Protein AF-A0A0F9QY67-F1 (afdb_monomer_lite)

Foldseek 3Di:
DDDPDDDDDPPDDDDDPVRVVVCVVPDPPPPPPVPPDDPVPDDDDVPNCDCVNCPVVVVVQDWAWFKKKKAFQFWFDAQKWKDKQHAIAGEHCQADADARYFYGDPTLVLSQVLVQCLQQVPDDDPPGHHVNYDHNDFWHWDDDPDSMIMITGPDAADVQQAIAIDIPTPGMDMPDRGTDDGHGPDCPPVNVVVVVVVPDCVRVVNDPPPDPDAAWDWPDWDADPVRHIDTHTDPDHDD

Structure (mmCIF, N/CA/C/O backbone):
data_AF-A0A0F9QY67-F1
#
_entry.id   AF-A0A0F9QY67-F1
#
loop_
_atom_site.group_PDB
_atom_site.id
_atom_site.type_symbol
_atom_site.label_atom_id
_atom_site.label_alt_id
_atom_site.label_comp_id
_atom_site.label_asym_id
_atom_site.label_entity_id
_atom_site.label_seq_id
_atom_site.pdbx_PDB_ins_code
_atom_site.Cartn_x
_atom_site.Cartn_y
_atom_site.Cartn_z
_atom_site.occupancy
_atom_site.B_iso_or_equiv
_atom_site.auth_seq_id
_atom_site.auth_comp_id
_atom_site.auth_asym_id
_atom_site.auth_atom_id
_atom_site.pdbx_PDB_model_num
ATOM 1 N N . MET A 1 1 ? -37.036 -66.765 53.090 1.00 59.09 1 MET A N 1
ATOM 2 C CA . MET A 1 1 ? -35.747 -66.906 52.383 1.00 59.09 1 MET A CA 1
ATOM 3 C C . MET A 1 1 ? -34.859 -65.763 52.840 1.00 59.09 1 MET A C 1
ATOM 5 O O . MET A 1 1 ? -35.138 -64.630 52.480 1.00 59.09 1 MET A O 1
ATOM 9 N N . GLY A 1 2 ? -33.907 -66.026 53.737 1.00 73.19 2 GLY A N 1
ATOM 10 C CA . GLY A 1 2 ? -32.977 -64.999 54.216 1.00 73.19 2 GLY A CA 1
ATOM 11 C C . GLY A 1 2 ? -31.824 -64.823 53.231 1.00 73.19 2 GLY A C 1
ATOM 12 O O . GLY A 1 2 ? -31.397 -65.801 52.617 1.00 73.19 2 GLY A O 1
ATOM 13 N N . ILE A 1 3 ? -31.340 -63.592 53.065 1.00 73.69 3 ILE A N 1
ATOM 14 C CA . ILE A 1 3 ? -30.139 -63.308 52.273 1.00 73.69 3 ILE A CA 1
ATOM 15 C C . ILE A 1 3 ? -28.973 -64.083 52.899 1.00 73.69 3 ILE A C 1
ATOM 17 O O . ILE A 1 3 ? -28.708 -63.957 54.092 1.00 73.69 3 ILE A O 1
ATOM 21 N N . LYS A 1 4 ? -28.315 -64.929 52.098 1.00 77.06 4 LYS A N 1
ATOM 22 C CA . LYS A 1 4 ? -27.297 -65.881 52.571 1.00 77.06 4 LYS A CA 1
ATOM 23 C C . LYS A 1 4 ? -25.945 -65.212 52.870 1.00 77.06 4 LYS A C 1
ATOM 25 O O . LYS A 1 4 ? -25.182 -65.737 53.670 1.00 77.06 4 LYS A O 1
ATOM 30 N N . SER A 1 5 ? -25.680 -64.053 52.264 1.00 78.31 5 SER A N 1
ATOM 31 C CA . SER A 1 5 ? -24.578 -63.137 52.586 1.00 78.31 5 SER A CA 1
ATOM 32 C C . SER A 1 5 ? -24.770 -61.810 51.843 1.00 78.31 5 SER A C 1
ATOM 34 O O . SER A 1 5 ? -25.171 -61.822 50.680 1.00 78.31 5 SER A O 1
ATOM 36 N N . PHE A 1 6 ? -24.448 -60.689 52.488 1.00 78.81 6 PHE A N 1
ATOM 37 C CA . PHE A 1 6 ? -24.320 -59.367 51.869 1.00 78.81 6 PHE A CA 1
ATOM 38 C C . PHE A 1 6 ? -22.906 -58.871 52.172 1.00 78.81 6 PHE A C 1
ATOM 40 O O . PHE A 1 6 ? -22.574 -58.655 53.335 1.00 78.81 6 PHE A O 1
ATOM 47 N N . VAL A 1 7 ? -22.058 -58.786 51.149 1.00 78.38 7 VAL A N 1
ATOM 48 C CA . VAL A 1 7 ? -20.692 -58.269 51.278 1.00 78.38 7 VAL A CA 1
ATOM 49 C C . VAL A 1 7 ? -20.721 -56.845 50.745 1.00 78.38 7 VAL A C 1
ATOM 51 O O . VAL A 1 7 ? -20.966 -56.644 49.558 1.00 78.38 7 VAL A O 1
ATOM 54 N N . ILE A 1 8 ? -20.539 -55.868 51.634 1.00 79.75 8 ILE A N 1
ATOM 55 C CA . ILE A 1 8 ? -20.206 -54.501 51.225 1.00 79.75 8 ILE A CA 1
ATOM 56 C C . ILE A 1 8 ? -18.762 -54.541 50.733 1.00 79.75 8 ILE A C 1
ATOM 58 O O . ILE A 1 8 ? -17.951 -55.264 51.312 1.00 79.75 8 ILE A O 1
ATOM 62 N N . ASP A 1 9 ? -18.474 -53.809 49.661 1.00 80.62 9 ASP A N 1
ATOM 63 C CA . ASP A 1 9 ? -17.120 -53.650 49.140 1.00 80.62 9 ASP A CA 1
ATOM 64 C C . ASP A 1 9 ? -16.153 -53.302 50.292 1.00 80.62 9 ASP A C 1
ATOM 66 O O . ASP A 1 9 ? -16.327 -52.257 50.930 1.00 80.62 9 ASP A O 1
ATOM 70 N N . PRO A 1 10 ? -15.193 -54.189 50.620 1.00 80.12 10 PRO A N 1
ATOM 71 C CA . PRO A 1 10 ? -14.279 -53.975 51.735 1.00 80.12 10 PRO A CA 1
ATOM 72 C C . PRO A 1 10 ? -13.357 -52.767 51.522 1.00 80.12 10 PRO A C 1
ATOM 74 O O . PRO A 1 10 ? -12.803 -52.273 52.501 1.00 80.12 10 PRO A O 1
ATOM 77 N N . ASP A 1 11 ? -13.240 -52.271 50.286 1.00 81.06 11 ASP A N 1
ATOM 78 C CA . ASP A 1 11 ? -12.391 -51.138 49.920 1.00 81.06 11 ASP A CA 1
ATOM 79 C C . ASP A 1 11 ? -13.175 -49.812 49.803 1.00 81.06 11 ASP A C 1
ATOM 81 O O . ASP A 1 11 ? -12.631 -48.794 49.370 1.00 81.06 11 ASP A O 1
ATOM 85 N N . ALA A 1 12 ? -14.454 -49.780 50.202 1.00 80.94 12 ALA A N 1
ATOM 86 C CA . ALA A 1 12 ? -15.262 -48.564 50.153 1.00 80.94 12 ALA A CA 1
ATOM 87 C C . ALA A 1 12 ? -14.759 -47.502 51.152 1.00 80.94 12 ALA A C 1
ATOM 89 O O . ALA A 1 12 ? -14.838 -47.675 52.369 1.00 80.94 12 ALA A O 1
ATOM 90 N N . VAL A 1 13 ? -14.298 -46.359 50.635 1.00 83.12 13 VAL A N 1
ATOM 91 C CA . VAL A 1 13 ? -13.865 -45.197 51.430 1.00 83.12 13 VAL A CA 1
ATOM 92 C C . VAL A 1 13 ? -14.879 -44.062 51.279 1.00 83.12 13 VAL A C 1
ATOM 94 O O . VAL A 1 13 ? -15.335 -43.772 50.173 1.00 83.12 13 VAL A O 1
ATOM 97 N N . ALA A 1 14 ? -15.238 -43.404 52.384 1.00 84.06 14 ALA A N 1
ATOM 98 C CA . ALA A 1 14 ? -16.030 -42.178 52.343 1.00 84.06 14 ALA A CA 1
ATOM 99 C C . ALA A 1 14 ? -15.139 -41.005 51.915 1.00 84.06 14 ALA A C 1
ATOM 101 O O . ALA A 1 14 ? -14.114 -40.759 52.546 1.00 84.06 14 ALA A O 1
ATOM 102 N N . TYR A 1 15 ? -15.538 -40.283 50.870 1.00 83.94 15 TYR A N 1
ATOM 103 C CA . TYR A 1 15 ? -14.854 -39.071 50.424 1.00 83.94 15 TYR A CA 1
ATOM 104 C C . TYR A 1 15 ? -15.600 -37.830 50.910 1.00 83.94 15 TYR A C 1
ATOM 106 O O . TYR A 1 15 ? -16.833 -37.798 50.924 1.00 83.94 15 TYR A O 1
ATOM 114 N N . THR A 1 16 ? -14.852 -36.801 51.296 1.00 90.31 16 THR A N 1
ATOM 115 C CA . THR A 1 16 ? -15.386 -35.448 51.475 1.00 90.31 16 THR A CA 1
ATOM 116 C C . THR A 1 16 ? -15.797 -34.849 50.127 1.00 90.31 16 THR A C 1
ATOM 118 O O . THR A 1 16 ? -15.378 -35.319 49.067 1.00 90.31 16 THR A O 1
ATOM 121 N N . ASN A 1 17 ? -16.616 -33.794 50.152 1.00 87.50 17 ASN A N 1
ATOM 122 C CA . ASN A 1 17 ? -17.043 -33.117 48.923 1.00 87.50 17 ASN A CA 1
ATOM 123 C C . ASN A 1 17 ? -15.842 -32.616 48.103 1.00 87.50 17 ASN A C 1
ATOM 125 O O . ASN A 1 17 ? -15.842 -32.759 46.883 1.00 87.50 17 ASN A O 1
ATOM 129 N N . ASP A 1 18 ? -14.811 -32.105 48.775 1.00 87.62 18 ASP A N 1
ATOM 130 C CA . ASP A 1 18 ? -13.619 -31.559 48.122 1.00 87.62 18 ASP A CA 1
ATOM 131 C C . ASP A 1 18 ? -12.764 -32.675 47.497 1.00 87.62 18 ASP A C 1
ATOM 133 O O . ASP A 1 18 ? -12.361 -32.572 46.343 1.00 87.62 18 ASP A O 1
ATOM 137 N N . GLU A 1 19 ? -12.597 -33.812 48.182 1.00 84.94 19 GLU A N 1
ATOM 138 C CA . GLU A 1 19 ? -11.878 -34.973 47.632 1.00 84.94 19 GLU A CA 1
ATOM 139 C C . GLU A 1 19 ? -12.574 -35.581 46.404 1.00 84.94 19 GLU A C 1
ATOM 141 O O . GLU A 1 19 ? -11.909 -36.120 45.515 1.00 84.94 19 GLU A O 1
ATOM 146 N N . ILE A 1 20 ? -13.908 -35.515 46.340 1.00 80.81 20 ILE A N 1
ATOM 147 C CA . ILE A 1 20 ? -14.673 -35.948 45.162 1.00 80.81 20 ILE A CA 1
ATOM 148 C C . ILE A 1 20 ? -14.382 -35.021 43.981 1.00 80.81 20 ILE A C 1
ATOM 150 O O . ILE A 1 20 ? -14.117 -35.504 42.880 1.00 80.81 20 ILE A O 1
ATOM 154 N N . VAL A 1 21 ? -14.409 -33.707 44.206 1.00 77.38 21 VAL A N 1
ATOM 155 C CA . VAL A 1 21 ? -14.130 -32.703 43.171 1.00 77.38 21 VAL A CA 1
ATOM 156 C C . VAL A 1 21 ? -12.700 -32.847 42.653 1.00 77.38 21 VAL A C 1
ATOM 158 O O . VAL A 1 21 ? -12.495 -32.906 41.441 1.00 77.38 21 VAL A O 1
ATOM 161 N N . ASP A 1 22 ? -11.725 -33.014 43.543 1.00 77.94 22 ASP A N 1
ATOM 162 C CA . ASP A 1 22 ? -10.322 -33.196 43.169 1.00 77.94 22 ASP A CA 1
ATOM 163 C C . ASP A 1 22 ? -10.103 -34.472 42.350 1.00 77.94 22 ASP A C 1
ATOM 165 O O . ASP A 1 22 ? -9.393 -34.457 41.344 1.00 77.94 22 ASP A O 1
ATOM 169 N N . LYS A 1 23 ? -10.759 -35.577 42.721 1.00 75.31 23 LYS A N 1
ATOM 170 C CA . LYS A 1 23 ? -10.701 -36.834 41.958 1.00 75.31 23 LYS A CA 1
ATOM 171 C C . LYS A 1 23 ? -11.332 -36.719 40.575 1.00 75.31 23 LYS A C 1
ATOM 173 O O . LYS A 1 23 ? -10.814 -37.321 39.640 1.00 75.31 23 LYS A O 1
ATOM 178 N N . ILE A 1 24 ? -12.430 -35.975 40.443 1.00 76.31 24 ILE A N 1
ATOM 179 C CA . ILE A 1 24 ? -13.079 -35.715 39.150 1.00 76.31 24 ILE A CA 1
ATOM 180 C C . ILE A 1 24 ? -12.160 -34.870 38.264 1.00 76.31 24 ILE A C 1
ATOM 182 O O . ILE A 1 24 ? -11.961 -35.203 37.100 1.00 76.31 24 ILE A O 1
ATOM 186 N N . ASN A 1 25 ? -11.558 -33.823 38.827 1.00 71.25 25 ASN A N 1
ATOM 187 C CA . ASN A 1 25 ? -10.685 -32.910 38.091 1.00 71.25 25 ASN A CA 1
ATOM 188 C C . ASN A 1 25 ? -9.338 -33.546 37.709 1.00 71.25 25 ASN A C 1
ATOM 190 O O . ASN A 1 25 ? -8.755 -33.183 36.692 1.00 71.25 25 ASN A O 1
ATOM 194 N N . ALA A 1 26 ? -8.842 -34.496 38.506 1.00 68.94 26 ALA A N 1
ATOM 195 C CA . ALA A 1 26 ? -7.597 -35.221 38.247 1.00 68.94 26 ALA A CA 1
ATOM 196 C C . ALA A 1 26 ? -7.783 -36.498 37.402 1.00 68.94 26 ALA A C 1
ATOM 198 O O . ALA A 1 26 ? -6.800 -37.180 37.099 1.00 68.94 26 ALA A O 1
ATOM 199 N N . ALA A 1 27 ? -9.019 -36.857 37.039 1.00 73.31 27 ALA A N 1
ATOM 200 C CA . ALA A 1 27 ? -9.288 -38.029 36.217 1.00 73.31 27 ALA A CA 1
ATOM 201 C C . ALA A 1 27 ? -8.748 -37.818 34.792 1.00 73.31 27 ALA A C 1
ATOM 203 O O . ALA A 1 27 ? -9.164 -36.917 34.074 1.00 73.31 27 ALA A O 1
ATOM 204 N N . THR A 1 28 ? -7.814 -38.675 34.378 1.00 54.53 28 THR A N 1
ATOM 205 C CA . THR A 1 28 ? -7.173 -38.636 33.050 1.00 54.53 28 THR A CA 1
ATOM 206 C C . THR A 1 28 ? -7.908 -39.457 31.991 1.00 54.53 28 THR A C 1
ATOM 208 O O . THR A 1 28 ? -7.565 -39.392 30.813 1.00 54.53 28 THR A O 1
ATOM 211 N N . ALA A 1 29 ? -8.908 -40.241 32.396 1.00 59.03 29 ALA A N 1
ATOM 212 C CA . ALA A 1 29 ? -9.883 -40.798 31.474 1.00 59.03 29 ALA A CA 1
ATOM 213 C C . ALA A 1 29 ? -10.964 -39.739 31.268 1.00 59.03 29 ALA A C 1
ATOM 215 O O . ALA A 1 29 ? -11.611 -39.342 32.239 1.00 59.03 29 ALA A O 1
ATOM 216 N N . ASP A 1 30 ? -11.142 -39.295 30.023 1.00 54.34 30 ASP A N 1
ATOM 217 C CA . ASP A 1 30 ? -12.181 -38.339 29.660 1.00 54.34 30 ASP A CA 1
ATOM 218 C C . ASP A 1 30 ? -13.510 -38.712 30.324 1.00 54.34 30 ASP A C 1
ATOM 220 O O . ASP A 1 30 ? -13.936 -39.876 30.314 1.00 54.34 30 ASP A O 1
ATOM 224 N N . ILE A 1 31 ? -14.212 -37.714 30.861 1.00 57.62 31 ILE A N 1
ATOM 225 C CA . ILE A 1 31 ? -15.639 -37.838 31.150 1.00 57.62 31 ILE A CA 1
ATOM 226 C C . ILE A 1 31 ? -16.326 -37.998 29.784 1.00 57.62 31 ILE A C 1
ATOM 228 O O . ILE A 1 31 ? -16.805 -37.045 29.183 1.00 57.62 31 ILE A O 1
ATOM 232 N N . THR A 1 32 ? -16.345 -39.224 29.261 1.00 53.91 32 THR A N 1
ATOM 233 C CA . THR A 1 32 ? -16.796 -39.600 27.905 1.00 53.91 32 THR A CA 1
ATOM 234 C C . THR A 1 32 ? -18.303 -39.450 27.687 1.00 53.91 32 THR A C 1
ATOM 236 O O . THR A 1 32 ? -18.841 -39.851 26.653 1.00 53.91 32 THR A O 1
ATOM 239 N N . ARG A 1 33 ? -19.023 -38.835 28.629 1.00 54.16 33 ARG A N 1
ATOM 240 C CA . ARG A 1 33 ? -20.383 -38.371 28.378 1.00 54.16 33 ARG A CA 1
ATOM 241 C C . ARG A 1 33 ? -20.276 -37.121 27.517 1.00 54.16 33 ARG A C 1
ATOM 243 O O . ARG A 1 33 ? -20.084 -36.023 28.033 1.00 54.16 33 ARG A O 1
ATOM 250 N N . ALA A 1 34 ? -20.390 -37.298 26.204 1.00 42.97 34 ALA A N 1
ATOM 251 C CA . ALA A 1 34 ? -20.605 -36.188 25.284 1.00 42.97 34 ALA A CA 1
ATOM 252 C C . ALA A 1 34 ? -21.645 -35.223 25.897 1.00 42.97 34 ALA A C 1
ATOM 254 O O . ALA A 1 34 ? -22.704 -35.667 26.347 1.00 42.97 34 ALA A O 1
ATOM 255 N N . SER A 1 35 ? -21.289 -33.935 25.990 1.00 51.84 35 SER A N 1
ATOM 256 C CA . SER A 1 35 ? -22.087 -32.850 26.597 1.00 51.84 35 SER A CA 1
ATOM 257 C C . SER A 1 35 ? -22.128 -32.746 28.137 1.00 51.84 35 SER A C 1
ATOM 259 O O . SER A 1 35 ? -22.943 -31.987 28.656 1.00 51.84 35 SER A O 1
ATOM 261 N N . SER A 1 36 ? -21.268 -33.439 28.898 1.00 53.78 36 SER A N 1
ATOM 262 C CA . SER A 1 36 ? -21.236 -33.306 30.375 1.00 53.78 36 SER A CA 1
ATOM 263 C C . SER A 1 36 ? -20.571 -32.035 30.917 1.00 53.78 36 SER A C 1
ATOM 265 O O . SER A 1 36 ? -20.668 -31.772 32.113 1.00 53.78 36 SER A O 1
ATOM 267 N N . VAL A 1 37 ? -19.935 -31.235 30.067 1.00 52.69 37 VAL A N 1
ATOM 268 C CA . VAL A 1 37 ? -19.445 -29.901 30.418 1.00 52.69 37 VAL A CA 1
ATOM 269 C C . VAL A 1 37 ? -20.085 -28.906 29.464 1.00 52.69 37 VAL A C 1
ATOM 271 O O . VAL A 1 37 ? -20.047 -29.089 28.248 1.00 52.69 37 VAL A O 1
ATOM 274 N N . SER A 1 38 ? -20.727 -27.873 30.008 1.00 57.19 38 SER A N 1
ATOM 275 C CA . SER A 1 38 ? -21.104 -26.710 29.204 1.00 57.19 38 SER A CA 1
ATOM 276 C C . SER A 1 38 ? -19.829 -26.090 28.633 1.00 57.19 38 SER A C 1
ATOM 278 O O . SER A 1 38 ? -18.825 -26.066 29.346 1.00 57.19 38 SER A O 1
ATOM 280 N N . ALA A 1 39 ? -19.875 -25.555 27.410 1.00 54.56 39 ALA A N 1
ATOM 281 C CA . ALA A 1 39 ? -18.732 -24.937 26.719 1.00 54.56 39 ALA A CA 1
ATOM 282 C C . ALA A 1 39 ? -17.894 -23.993 27.616 1.00 54.56 39 ALA A C 1
ATOM 284 O O . ALA A 1 39 ? -16.677 -23.949 27.517 1.00 54.56 39 ALA A O 1
ATOM 285 N N . ALA A 1 40 ? -18.520 -23.345 28.604 1.00 55.75 40 ALA A N 1
ATOM 286 C CA . ALA A 1 40 ? -17.860 -22.492 29.594 1.00 55.75 40 ALA A CA 1
ATOM 287 C C . ALA A 1 40 ? -16.832 -23.174 30.537 1.00 55.75 40 ALA A C 1
ATOM 289 O O . ALA A 1 40 ? -16.162 -22.465 31.283 1.00 55.75 40 ALA A O 1
ATOM 290 N N . ALA A 1 41 ? -16.720 -24.509 30.573 1.00 53.66 41 ALA A N 1
ATOM 291 C CA . ALA A 1 41 ? -15.880 -25.232 31.542 1.00 53.66 41 ALA A CA 1
ATOM 292 C C . ALA A 1 41 ? -14.658 -25.956 30.941 1.00 53.66 41 ALA A C 1
ATOM 294 O O . ALA A 1 41 ? -13.889 -26.558 31.692 1.00 53.66 41 ALA A O 1
ATOM 295 N N . ARG A 1 42 ? -14.446 -25.906 29.618 1.00 60.22 42 ARG A N 1
ATOM 296 C CA . ARG A 1 42 ? -13.199 -26.371 28.980 1.00 60.22 42 ARG A CA 1
ATOM 297 C C . ARG A 1 42 ? -12.343 -25.159 28.584 1.00 60.22 42 ARG A C 1
ATOM 299 O O . ARG A 1 42 ? -12.901 -24.100 28.306 1.00 60.22 42 ARG A O 1
ATOM 306 N N . PRO A 1 43 ? -11.000 -25.273 28.560 1.00 65.50 43 PRO A N 1
ATOM 307 C CA . PRO A 1 43 ? -10.174 -24.310 27.837 1.00 65.50 43 PRO A CA 1
ATOM 308 C C . PRO A 1 43 ? -10.652 -24.242 26.383 1.00 65.50 43 PRO A C 1
ATOM 310 O O . PRO A 1 43 ? -10.801 -25.294 25.766 1.00 65.50 43 PRO A O 1
ATOM 313 N N . ILE A 1 44 ? -10.887 -23.030 25.872 1.00 67.00 44 ILE A N 1
ATOM 314 C CA . ILE A 1 44 ? -11.331 -22.790 24.492 1.00 67.00 44 ILE A CA 1
ATOM 315 C C . ILE A 1 44 ? -10.373 -23.490 23.526 1.00 67.00 44 ILE A C 1
ATOM 317 O O . ILE A 1 44 ? -9.173 -23.193 23.505 1.00 67.00 44 ILE A O 1
ATOM 321 N N . GLU A 1 45 ? -10.897 -24.425 22.741 1.00 62.22 45 GLU A N 1
ATOM 322 C CA . GLU A 1 45 ? -10.132 -25.093 21.694 1.00 62.22 45 GLU A CA 1
ATOM 323 C C . GLU A 1 45 ? -10.047 -24.202 20.446 1.00 62.22 45 GLU A C 1
ATOM 325 O O . GLU A 1 45 ? -10.842 -23.283 20.229 1.00 62.22 45 GLU A O 1
ATOM 330 N N . ALA A 1 46 ? -9.038 -24.443 19.605 1.00 52.75 46 ALA A N 1
ATOM 331 C CA . ALA A 1 46 ? -8.915 -23.723 18.344 1.00 52.75 46 ALA A CA 1
ATOM 332 C C . ALA A 1 46 ? -10.199 -23.912 17.518 1.00 52.75 46 ALA A C 1
ATOM 334 O O . ALA A 1 46 ? -10.606 -25.047 17.283 1.00 52.75 46 ALA A O 1
ATOM 335 N N . LEU A 1 47 ? -10.786 -22.804 17.046 1.00 57.81 47 LEU A N 1
ATOM 336 C CA . LEU A 1 47 ? -12.033 -22.755 16.261 1.00 57.81 47 LEU A CA 1
ATOM 337 C C . LEU A 1 47 ? -13.332 -23.012 17.047 1.00 57.81 47 LEU A C 1
ATOM 339 O O . LEU A 1 47 ? -14.381 -23.152 16.426 1.00 57.81 47 LEU A O 1
ATOM 343 N N . GLU A 1 48 ? -13.291 -23.065 18.379 1.00 67.81 48 GLU A N 1
ATOM 344 C CA . GLU A 1 48 ? -14.514 -23.163 19.192 1.00 67.81 48 GLU A CA 1
ATOM 345 C C . GLU A 1 48 ? -15.264 -21.828 19.254 1.00 67.81 48 GLU A C 1
ATOM 347 O O . GLU A 1 48 ? -16.487 -21.823 19.265 1.00 67.81 48 GLU A O 1
ATOM 352 N N . VAL A 1 49 ? -14.530 -20.712 19.206 1.00 65.62 49 VAL A N 1
ATOM 353 C CA . VAL A 1 49 ? -15.110 -19.376 19.054 1.00 65.62 49 VAL A CA 1
ATOM 354 C C . VAL A 1 49 ? -15.225 -19.061 17.566 1.00 65.62 49 VAL A C 1
ATOM 356 O O . VAL A 1 49 ? -14.221 -18.786 16.902 1.00 65.62 49 VAL A O 1
ATOM 359 N N . ASP A 1 50 ? -16.446 -19.098 17.041 1.00 61.88 50 ASP A N 1
ATOM 360 C CA . ASP A 1 50 ? -16.724 -18.672 15.669 1.00 61.88 50 ASP A CA 1
ATOM 361 C C . ASP A 1 50 ? -16.859 -17.140 15.577 1.00 61.88 50 ASP A C 1
ATOM 363 O O . ASP A 1 50 ? -17.176 -16.440 16.538 1.00 61.88 50 ASP A O 1
ATOM 367 N N . SER A 1 51 ? -16.664 -16.621 14.370 1.00 58.72 51 SER A N 1
ATOM 368 C CA . SER A 1 51 ? -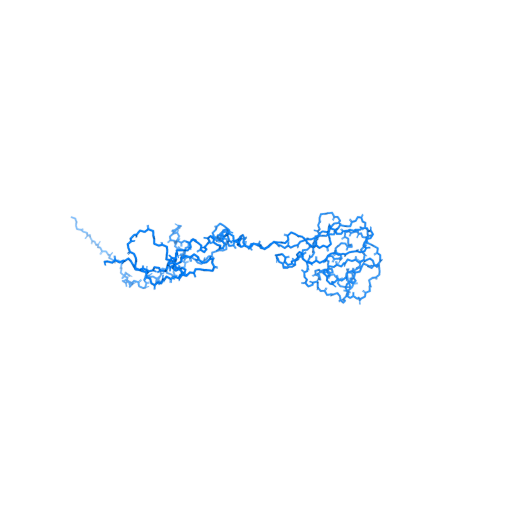16.997 -15.258 13.949 1.00 58.72 51 SER A CA 1
ATOM 369 C C . SER A 1 51 ? -18.445 -14.839 14.232 1.00 58.72 51 SER A C 1
ATOM 371 O O . SER A 1 51 ? -18.730 -13.650 14.243 1.00 58.72 51 SER A O 1
ATOM 373 N N . THR A 1 52 ? -19.351 -15.789 14.475 1.00 55.78 52 THR A N 1
ATOM 374 C CA . THR A 1 52 ? -20.717 -15.524 14.948 1.00 55.78 52 THR A CA 1
ATOM 375 C C . THR A 1 52 ? -20.764 -15.211 16.452 1.00 55.78 52 THR A C 1
ATOM 377 O O . THR A 1 52 ? -21.610 -14.438 16.902 1.00 55.78 52 THR A O 1
ATOM 380 N N . GLU A 1 53 ? -19.874 -15.821 17.244 1.00 61.78 53 GLU A N 1
ATOM 381 C CA . GLU A 1 53 ? -19.800 -15.661 18.705 1.00 61.78 53 GLU A CA 1
ATOM 382 C C . GLU A 1 53 ? -18.922 -14.478 19.123 1.00 61.78 53 GLU A C 1
ATOM 384 O O . GLU A 1 53 ? -19.227 -13.781 20.094 1.00 61.78 53 GLU A O 1
ATOM 389 N N . LEU A 1 54 ? -17.866 -14.192 18.357 1.00 64.19 54 LEU A N 1
ATOM 390 C CA . LEU A 1 54 ? -17.305 -12.847 18.316 1.00 64.19 54 LEU A CA 1
ATOM 391 C C . LEU A 1 54 ? -18.378 -11.973 17.688 1.00 64.19 54 LEU A C 1
ATOM 393 O O . LEU A 1 54 ? -18.570 -12.054 16.486 1.00 64.19 54 LEU A O 1
ATOM 397 N N . ALA A 1 55 ? -19.112 -11.195 18.489 1.00 57.88 55 ALA A N 1
ATOM 398 C CA . ALA A 1 55 ? -20.181 -10.341 17.977 1.00 57.88 55 ALA A CA 1
ATOM 399 C C . ALA A 1 55 ? -19.742 -9.688 16.660 1.00 57.88 55 ALA A C 1
ATOM 401 O O . ALA A 1 55 ? -18.658 -9.106 16.616 1.00 57.88 55 ALA A O 1
ATOM 402 N N . ASP A 1 56 ? -20.564 -9.788 15.613 1.00 49.94 56 ASP A N 1
ATOM 403 C CA . ASP A 1 56 ? -20.252 -9.246 14.285 1.00 49.94 56 ASP A CA 1
ATOM 404 C C . ASP A 1 56 ? -19.749 -7.798 14.408 1.00 49.94 56 ASP A C 1
ATOM 406 O O . ASP A 1 56 ? -18.777 -7.432 13.778 1.00 49.94 56 ASP A O 1
ATOM 410 N N . SER A 1 57 ? -20.248 -7.020 15.380 1.00 48.78 57 SER A N 1
ATOM 411 C CA . SER A 1 57 ? -19.761 -5.672 15.720 1.00 48.78 57 SER A CA 1
ATOM 412 C C . SER A 1 57 ? -18.317 -5.552 16.241 1.00 48.78 57 SER A C 1
ATOM 414 O O . SER A 1 57 ? -17.658 -4.540 15.998 1.00 48.78 57 SER A O 1
ATOM 416 N N . ALA A 1 58 ? -17.802 -6.561 16.944 1.00 50.69 58 ALA A N 1
ATOM 417 C CA . ALA A 1 58 ? -16.392 -6.657 17.325 1.00 50.69 58 ALA A CA 1
ATOM 418 C C . ALA A 1 58 ? -15.491 -6.989 16.118 1.00 50.69 58 ALA A C 1
ATOM 420 O O . ALA A 1 58 ? -14.312 -6.639 16.128 1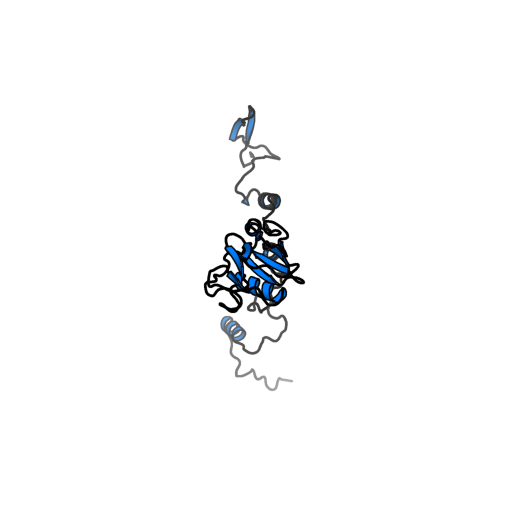.00 50.69 58 ALA A O 1
ATOM 421 N N . VAL A 1 59 ? -16.050 -7.603 15.065 1.00 53.69 59 VAL A N 1
ATOM 422 C CA . VAL A 1 59 ? -15.373 -7.907 13.790 1.00 53.69 59 VAL A CA 1
ATOM 423 C C . VAL A 1 59 ? -15.597 -6.801 12.735 1.00 53.69 59 VAL A C 1
ATOM 425 O O . VAL A 1 59 ? -14.688 -6.492 11.969 1.00 53.69 59 VAL A O 1
ATOM 428 N N . THR A 1 60 ? -16.730 -6.092 12.735 1.00 50.91 60 THR A N 1
ATOM 429 C CA . THR A 1 60 ? -17.078 -5.004 11.793 1.00 50.91 60 THR A CA 1
ATOM 430 C C . THR A 1 60 ? -16.398 -3.675 12.134 1.00 50.91 60 THR A C 1
ATOM 432 O O . THR A 1 60 ? -16.555 -2.683 11.422 1.00 50.91 60 THR A O 1
ATOM 435 N N . GLY A 1 61 ? -15.592 -3.650 13.198 1.00 54.19 61 GLY A N 1
ATOM 436 C CA . GLY A 1 61 ? -14.537 -2.659 13.409 1.00 54.19 61 GLY A CA 1
ATOM 437 C C . GLY A 1 61 ? -13.341 -2.826 12.458 1.00 54.19 61 GLY A C 1
ATOM 438 O O . GLY A 1 61 ? -12.346 -2.119 12.616 1.00 54.19 61 GLY A O 1
ATOM 439 N N . ALA A 1 62 ? -13.410 -3.755 11.493 1.00 66.69 62 ALA A N 1
ATOM 440 C CA . ALA A 1 62 ? -12.401 -3.960 10.463 1.00 66.69 62 ALA A CA 1
ATOM 441 C C . ALA A 1 62 ? -12.141 -2.662 9.687 1.00 66.69 62 ALA A C 1
ATOM 443 O O . ALA A 1 62 ? -12.928 -2.214 8.854 1.00 66.69 62 ALA A O 1
ATOM 444 N N . ARG A 1 63 ? -11.000 -2.045 9.981 1.00 84.94 63 ARG A N 1
ATOM 445 C CA . ARG A 1 63 ? -10.462 -0.941 9.194 1.0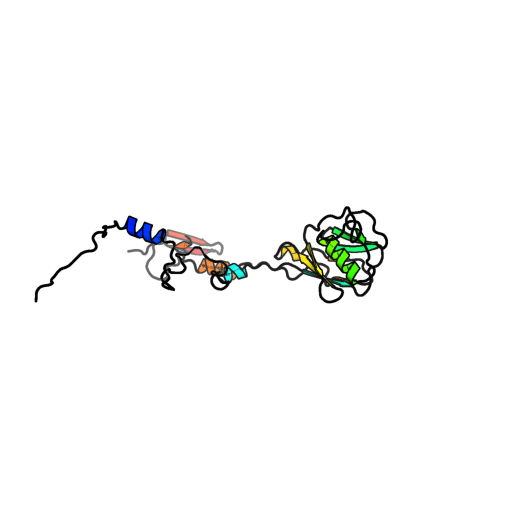0 84.94 63 ARG A CA 1
ATOM 446 C C . ARG A 1 63 ? -9.987 -1.531 7.869 1.00 84.94 63 ARG A C 1
ATOM 448 O O . ARG A 1 63 ? -9.263 -2.526 7.868 1.00 84.94 63 ARG A O 1
ATOM 455 N N . VAL A 1 64 ? -10.380 -0.924 6.756 1.00 90.81 64 VAL A N 1
ATOM 456 C CA . VAL A 1 64 ? -9.922 -1.337 5.422 1.00 90.81 64 VAL A CA 1
ATOM 457 C C . VAL A 1 64 ? -8.681 -0.530 5.078 1.00 90.81 64 VAL A C 1
ATOM 459 O O . VAL A 1 64 ? -8.627 0.668 5.365 1.00 90.81 64 VAL A O 1
ATOM 462 N N . ARG A 1 65 ? -7.661 -1.177 4.518 1.00 94.69 65 ARG A N 1
ATOM 463 C CA . ARG A 1 65 ? -6.447 -0.504 4.049 1.00 94.69 65 ARG A CA 1
ATOM 464 C C . ARG A 1 65 ? -6.717 0.216 2.736 1.00 94.69 65 ARG A C 1
ATOM 466 O O . ARG A 1 65 ? -7.457 -0.272 1.889 1.00 94.69 65 ARG A O 1
ATOM 473 N N . ALA A 1 66 ? -6.106 1.384 2.585 1.00 97.50 66 ALA A N 1
ATOM 474 C CA . ALA A 1 66 ? -6.108 2.074 1.308 1.00 97.50 66 ALA A CA 1
ATOM 475 C C . ALA A 1 66 ? -5.218 1.323 0.311 1.00 97.50 66 ALA A C 1
ATOM 477 O O . ALA A 1 66 ? -4.187 0.768 0.700 1.00 97.50 66 ALA A O 1
ATOM 478 N N . SER A 1 67 ? -5.595 1.338 -0.960 1.00 97.12 67 SER A N 1
ATOM 479 C CA . SER A 1 67 ? -4.857 0.684 -2.039 1.00 97.12 67 SER A CA 1
ATOM 480 C C . SER A 1 67 ? -4.806 1.556 -3.286 1.00 97.12 67 SER A C 1
ATOM 482 O O . SER A 1 67 ? -5.620 2.466 -3.453 1.00 97.12 67 SER A O 1
ATOM 484 N N . GLU A 1 68 ? -3.838 1.268 -4.143 1.00 98.25 68 GLU A N 1
ATOM 485 C CA . GLU A 1 68 ? -3.672 1.863 -5.462 1.00 98.25 68 GLU A CA 1
ATOM 486 C C . GLU A 1 68 ? -3.067 0.817 -6.403 1.00 98.25 68 GLU A C 1
ATOM 488 O O . GLU A 1 68 ? -2.286 -0.036 -5.971 1.00 98.25 68 GLU A O 1
ATOM 493 N N . THR A 1 69 ? -3.399 0.886 -7.690 1.00 98.12 69 THR A N 1
ATOM 494 C CA . THR A 1 69 ? -2.875 -0.057 -8.684 1.00 98.12 69 THR A CA 1
ATOM 495 C C . THR A 1 69 ? -1.989 0.680 -9.678 1.00 98.12 69 THR A C 1
ATOM 497 O O . THR A 1 69 ? -2.425 1.620 -10.341 1.00 98.12 69 THR A O 1
ATOM 500 N N . LEU A 1 70 ? -0.747 0.217 -9.827 1.00 98.44 70 LEU A N 1
ATOM 501 C CA . LEU A 1 70 ? 0.144 0.610 -10.918 1.00 98.44 70 LEU A CA 1
ATOM 502 C C . LEU A 1 70 ? 0.017 -0.408 -12.047 1.00 98.44 70 LEU A C 1
ATOM 504 O O . LEU A 1 70 ? 0.265 -1.592 -11.834 1.00 98.44 70 LEU A O 1
ATOM 508 N N . THR A 1 71 ? -0.324 0.037 -13.253 1.00 98.31 71 THR A N 1
ATOM 509 C CA . THR A 1 71 ? -0.385 -0.839 -14.433 1.00 98.31 71 THR A CA 1
ATOM 510 C C . THR A 1 71 ? 0.741 -0.500 -15.394 1.00 98.31 71 THR A C 1
ATOM 512 O O . THR A 1 71 ? 0.880 0.656 -15.791 1.00 98.31 71 THR A O 1
ATOM 515 N N . LEU A 1 72 ? 1.519 -1.502 -15.804 1.00 98.38 72 LEU A N 1
ATOM 516 C CA . LEU A 1 72 ? 2.490 -1.387 -16.885 1.00 98.38 72 LEU A CA 1
ATOM 517 C C . LEU A 1 72 ? 1.887 -1.930 -18.185 1.00 98.38 72 LEU A C 1
ATOM 519 O O . LEU A 1 72 ? 1.244 -2.971 -18.222 1.00 98.38 72 LEU A O 1
ATOM 523 N N . THR A 1 73 ? 2.109 -1.209 -19.274 1.00 97.75 73 THR A N 1
ATOM 524 C CA . THR A 1 73 ? 1.700 -1.581 -20.639 1.00 97.75 73 THR A CA 1
ATOM 525 C C . THR A 1 73 ? 2.874 -2.090 -21.473 1.00 97.75 73 THR A C 1
ATOM 527 O O . THR A 1 73 ? 2.677 -2.729 -22.506 1.00 97.75 73 THR A O 1
ATOM 530 N N . ASN A 1 74 ? 4.101 -1.801 -21.032 1.00 98.00 74 ASN A N 1
ATOM 531 C CA . ASN A 1 74 ? 5.355 -2.307 -21.573 1.00 98.00 74 ASN A CA 1
ATOM 532 C C . ASN A 1 74 ? 6.464 -2.132 -20.515 1.00 98.00 74 ASN A C 1
ATOM 534 O O . ASN A 1 74 ? 6.199 -1.698 -19.394 1.00 98.00 74 ASN A O 1
ATOM 538 N N . GLN A 1 75 ? 7.710 -2.450 -20.866 1.00 98.12 75 GLN A N 1
ATOM 539 C CA . GLN A 1 75 ? 8.864 -2.235 -19.996 1.00 98.12 75 GLN A CA 1
ATOM 540 C C . GLN A 1 75 ? 8.991 -0.762 -19.568 1.00 98.12 75 GLN A C 1
ATOM 542 O O . GLN A 1 75 ? 8.835 0.125 -20.418 1.00 98.12 75 GLN A O 1
ATOM 547 N N . PRO A 1 76 ? 9.314 -0.494 -18.290 1.00 98.25 76 PRO A N 1
ATOM 548 C CA . PRO A 1 76 ? 9.747 0.833 -17.875 1.00 98.25 76 PRO A CA 1
ATOM 549 C C . PRO A 1 76 ? 11.076 1.175 -18.560 1.00 98.25 76 PRO A C 1
ATOM 551 O O . PRO A 1 76 ? 11.852 0.279 -18.906 1.00 98.25 76 PRO A O 1
ATOM 554 N N . LEU A 1 77 ? 11.325 2.462 -18.781 1.00 98.50 77 LEU A N 1
ATOM 555 C CA . LEU A 1 77 ? 12.571 2.960 -19.358 1.00 98.50 77 LEU A CA 1
ATOM 556 C C . LEU A 1 77 ? 13.567 3.338 -18.258 1.00 98.50 77 LEU A C 1
ATOM 558 O O . LEU A 1 77 ? 13.195 3.635 -17.121 1.00 98.50 77 LEU A O 1
ATOM 562 N N . ASP A 1 78 ? 14.850 3.345 -18.615 1.00 98.38 78 ASP A N 1
ATOM 563 C CA . ASP A 1 78 ? 15.921 3.787 -17.726 1.00 98.38 78 ASP A CA 1
ATOM 564 C C . ASP A 1 78 ? 15.651 5.210 -17.213 1.00 98.38 78 ASP A C 1
ATOM 566 O O . ASP A 1 78 ? 15.229 6.089 -17.968 1.00 98.38 78 ASP A O 1
ATOM 570 N N . THR A 1 79 ? 15.915 5.435 -15.926 1.00 98.31 79 THR A N 1
ATOM 571 C CA . THR A 1 79 ? 15.700 6.687 -15.175 1.00 98.31 79 THR A CA 1
ATOM 572 C C . THR A 1 79 ? 14.250 7.073 -14.879 1.00 98.31 79 THR A C 1
ATOM 574 O O . THR A 1 79 ? 14.036 8.039 -14.144 1.00 98.31 79 THR A O 1
ATOM 577 N N . GLU A 1 80 ? 13.256 6.329 -15.371 1.00 98.75 80 GLU A N 1
ATOM 578 C CA . GLU A 1 80 ? 11.863 6.576 -14.992 1.00 98.75 80 GLU A CA 1
ATOM 579 C C . GLU A 1 80 ? 11.624 6.243 -13.519 1.00 98.75 80 GLU A C 1
ATOM 581 O O . GLU A 1 80 ? 12.247 5.339 -12.951 1.00 98.75 80 GLU A O 1
ATOM 586 N N . THR A 1 81 ? 10.708 6.981 -12.893 1.00 98.56 81 THR A N 1
ATOM 587 C CA . THR A 1 81 ? 10.467 6.870 -11.460 1.00 98.56 81 THR A CA 1
ATOM 588 C C . THR A 1 81 ? 9.042 6.478 -11.116 1.00 98.56 81 THR A C 1
ATOM 590 O O . THR A 1 81 ? 8.084 6.797 -11.821 1.00 98.56 81 THR A O 1
ATOM 593 N N . VAL A 1 82 ? 8.925 5.797 -9.980 1.00 98.75 82 VAL A N 1
ATOM 594 C CA . VAL A 1 82 ? 7.688 5.561 -9.239 1.00 98.75 82 VAL A CA 1
ATOM 595 C C . VAL A 1 82 ? 7.903 6.116 -7.842 1.00 98.75 82 VAL A C 1
ATOM 597 O O . VAL A 1 82 ? 8.797 5.681 -7.124 1.00 98.75 82 VAL A O 1
ATOM 600 N N . THR A 1 83 ? 7.096 7.085 -7.448 1.00 98.50 83 THR A N 1
ATOM 601 C CA . THR A 1 83 ? 7.128 7.693 -6.121 1.00 98.50 83 THR A CA 1
ATOM 602 C C . THR A 1 83 ? 5.893 7.262 -5.352 1.00 98.50 83 THR A C 1
ATOM 604 O O . THR A 1 83 ? 4.764 7.466 -5.797 1.00 98.50 83 THR A O 1
ATOM 607 N N . LEU A 1 84 ? 6.127 6.670 -4.186 1.00 98.38 84 LEU A N 1
ATOM 608 C CA . LEU A 1 84 ? 5.101 6.273 -3.232 1.00 98.38 84 LEU A CA 1
ATOM 609 C C . LEU A 1 84 ? 5.392 7.012 -1.929 1.00 98.38 84 LEU A C 1
ATOM 611 O O . LEU A 1 84 ? 6.510 6.935 -1.415 1.00 98.38 84 LEU A O 1
ATOM 615 N N . ASP A 1 85 ? 4.413 7.752 -1.418 1.00 97.25 85 ASP A N 1
ATOM 616 C CA . ASP A 1 85 ? 4.607 8.661 -0.288 1.00 97.25 85 ASP A CA 1
ATOM 617 C C . ASP A 1 85 ? 5.819 9.593 -0.529 1.00 97.25 85 ASP A C 1
ATOM 619 O O . ASP A 1 85 ? 5.813 10.411 -1.449 1.00 97.25 85 ASP A O 1
ATOM 623 N N . SER A 1 86 ? 6.887 9.434 0.256 1.00 94.62 86 SER A N 1
ATOM 624 C CA . SER A 1 86 ? 8.124 10.214 0.157 1.00 94.62 86 SER A CA 1
ATOM 625 C C . SER A 1 86 ? 9.287 9.441 -0.482 1.00 94.62 86 SER A C 1
ATOM 627 O O . SER A 1 86 ? 10.372 10.002 -0.648 1.00 94.62 86 SER A O 1
ATOM 629 N N . LYS A 1 87 ? 9.111 8.150 -0.807 1.00 98.12 87 LYS A N 1
ATOM 630 C CA . LYS A 1 87 ? 10.183 7.295 -1.341 1.00 98.12 87 LYS A CA 1
ATOM 631 C C . LYS A 1 87 ? 10.076 7.193 -2.857 1.00 98.12 87 LYS A C 1
ATOM 633 O O . LYS A 1 87 ? 9.034 6.818 -3.393 1.00 98.12 87 LYS A O 1
ATOM 638 N N . VAL A 1 88 ? 11.183 7.489 -3.530 1.00 98.50 88 VAL A N 1
ATOM 639 C CA . VAL A 1 88 ? 11.305 7.422 -4.989 1.00 98.50 88 VAL A CA 1
ATOM 640 C C . VAL A 1 88 ? 12.004 6.124 -5.370 1.00 98.50 88 VAL A C 1
ATOM 642 O O . VAL A 1 88 ? 13.091 5.831 -4.872 1.00 98.50 88 VAL A O 1
ATOM 645 N N . TYR A 1 89 ? 11.385 5.365 -6.264 1.00 98.75 89 TYR A N 1
ATOM 646 C CA . TYR A 1 89 ? 11.962 4.203 -6.919 1.00 98.75 89 TYR A CA 1
ATOM 647 C C . TYR A 1 89 ? 12.376 4.580 -8.333 1.00 98.75 89 TYR A C 1
ATOM 649 O O . TYR A 1 89 ? 11.562 5.123 -9.072 1.00 98.75 89 TYR A O 1
ATOM 657 N N . VAL A 1 90 ? 13.621 4.304 -8.711 1.00 98.81 90 VAL A N 1
ATOM 658 C CA . VAL A 1 90 ? 14.169 4.638 -10.033 1.00 98.81 90 VAL A CA 1
ATOM 659 C C . VAL A 1 90 ? 14.476 3.350 -10.779 1.00 98.81 90 VAL A C 1
ATOM 661 O O . VAL A 1 90 ? 15.282 2.542 -10.314 1.00 98.81 90 VAL A O 1
ATOM 664 N N . PHE A 1 91 ? 13.856 3.157 -11.939 1.00 98.81 91 PHE A N 1
ATOM 665 C CA . PHE A 1 91 ? 14.145 2.023 -12.807 1.00 98.81 91 PHE A CA 1
ATOM 666 C C . PHE A 1 91 ? 15.482 2.221 -13.523 1.00 98.81 91 PHE A C 1
ATOM 668 O O . PHE A 1 91 ? 15.752 3.294 -14.062 1.00 98.81 91 PHE A O 1
ATOM 675 N N . GLN A 1 92 ? 16.328 1.188 -13.517 1.00 98.75 92 GLN A N 1
ATOM 676 C CA . GLN A 1 92 ? 17.643 1.233 -14.148 1.00 98.75 92 GLN A CA 1
ATOM 677 C C . GLN A 1 92 ? 17.965 0.005 -15.000 1.00 98.75 92 GLN A C 1
ATOM 679 O O . GLN A 1 92 ? 17.836 -1.139 -14.550 1.00 98.75 92 GLN A O 1
ATOM 684 N N . ASP A 1 93 ? 18.501 0.246 -16.196 1.00 98.00 93 ASP A N 1
ATOM 685 C CA . ASP A 1 93 ? 19.076 -0.790 -17.059 1.00 98.00 93 ASP A CA 1
ATOM 686 C C . ASP A 1 93 ? 20.376 -1.341 -16.480 1.00 98.00 93 ASP A C 1
ATOM 688 O O . ASP A 1 93 ? 20.676 -2.525 -16.625 1.00 98.00 93 ASP A O 1
ATOM 692 N N . ILE A 1 94 ? 21.163 -0.515 -15.791 1.00 97.75 94 ILE A N 1
ATOM 693 C CA . ILE A 1 94 ? 22.353 -0.932 -15.046 1.00 97.75 94 ILE A CA 1
ATOM 694 C C . ILE A 1 94 ? 22.164 -0.489 -13.605 1.00 97.75 94 ILE A C 1
ATOM 696 O O . ILE A 1 94 ? 22.181 0.700 -13.307 1.00 97.75 94 ILE A O 1
ATOM 700 N N . LEU A 1 95 ? 21.996 -1.462 -12.713 1.00 98.25 95 LEU A N 1
ATOM 701 C CA . LEU A 1 95 ? 21.715 -1.189 -11.315 1.00 98.25 95 LEU A CA 1
ATOM 702 C C . LEU A 1 95 ? 22.923 -0.537 -10.634 1.00 98.25 95 LEU A C 1
ATOM 704 O O . LEU A 1 95 ? 24.021 -1.097 -10.618 1.00 98.25 95 LEU A O 1
ATOM 708 N N . THR A 1 96 ? 22.694 0.628 -10.040 1.00 98.38 96 THR A N 1
ATOM 709 C CA . THR A 1 96 ? 23.657 1.327 -9.183 1.00 98.38 96 THR A CA 1
ATOM 710 C C . THR A 1 96 ? 23.217 1.264 -7.725 1.00 98.38 96 THR A C 1
ATOM 712 O O . THR A 1 96 ? 22.023 1.234 -7.427 1.00 98.38 96 THR A O 1
ATOM 715 N N . ASP A 1 97 ? 24.184 1.231 -6.807 1.00 98.31 97 ASP A N 1
ATOM 716 C CA . ASP A 1 97 ? 23.932 1.007 -5.382 1.00 98.31 97 ASP A CA 1
ATOM 717 C C . ASP A 1 97 ? 23.505 2.289 -4.646 1.00 98.31 97 ASP A C 1
ATOM 719 O O . ASP A 1 97 ? 24.276 2.899 -3.906 1.00 98.31 97 ASP A O 1
ATOM 723 N N . VAL A 1 98 ? 22.273 2.726 -4.900 1.00 98.50 98 VAL A N 1
ATOM 724 C CA . VAL A 1 98 ? 21.624 3.851 -4.212 1.00 98.50 98 VAL A CA 1
ATOM 725 C C . VAL A 1 98 ? 20.224 3.416 -3.788 1.00 98.50 98 VAL A C 1
ATOM 727 O O . VAL A 1 98 ? 19.526 2.754 -4.559 1.00 98.50 98 VAL A O 1
ATOM 730 N N . ASP A 1 99 ? 19.809 3.775 -2.569 1.00 98.44 99 ASP A N 1
ATOM 731 C CA . ASP A 1 99 ? 18.448 3.495 -2.096 1.00 98.44 99 ASP A CA 1
ATOM 732 C C . ASP A 1 99 ? 17.407 4.043 -3.084 1.00 98.44 99 ASP A C 1
ATOM 734 O O . ASP A 1 99 ? 17.537 5.158 -3.587 1.00 98.44 99 ASP A O 1
ATOM 738 N N . GLY A 1 100 ? 16.387 3.237 -3.375 1.00 98.31 100 GLY A N 1
ATOM 739 C CA . GLY A 1 100 ? 15.381 3.533 -4.393 1.00 98.31 100 GLY A CA 1
ATOM 740 C C . GLY A 1 100 ? 15.690 2.972 -5.782 1.00 98.31 100 GLY A C 1
ATOM 741 O O . GLY A 1 100 ? 14.761 2.785 -6.560 1.00 98.31 100 GLY A O 1
ATOM 742 N N . ASN A 1 101 ? 16.926 2.596 -6.115 1.00 98.75 101 ASN A N 1
ATOM 743 C CA . ASN A 1 101 ? 17.193 2.054 -7.451 1.00 98.75 101 ASN A CA 1
ATOM 744 C C . ASN A 1 101 ? 16.710 0.603 -7.595 1.00 98.75 101 ASN A C 1
ATOM 746 O O . ASN A 1 101 ? 17.009 -0.266 -6.768 1.00 98.75 101 ASN A O 1
ATOM 750 N N . VAL A 1 102 ? 15.992 0.340 -8.686 1.00 98.81 102 VAL A N 1
ATOM 751 C CA . VAL A 1 102 ? 15.371 -0.944 -9.025 1.00 98.81 102 VAL A CA 1
ATOM 752 C C . VAL A 1 102 ? 15.853 -1.385 -10.401 1.00 98.81 102 VAL A C 1
ATOM 754 O O . VAL A 1 102 ? 15.896 -0.595 -11.343 1.00 98.81 102 VAL A O 1
ATOM 757 N N . LYS A 1 103 ? 16.219 -2.659 -10.543 1.00 98.75 103 LYS A N 1
ATOM 758 C CA . LYS A 1 103 ? 16.704 -3.200 -11.812 1.00 98.75 103 LYS A CA 1
ATOM 759 C C . LYS A 1 103 ? 15.540 -3.421 -12.780 1.00 98.75 103 LYS A C 1
ATOM 761 O O . LYS A 1 103 ? 14.570 -4.094 -12.435 1.00 98.75 103 LYS A O 1
ATOM 766 N N . ILE A 1 104 ? 15.680 -2.958 -14.020 1.00 98.75 104 ILE A N 1
ATOM 767 C CA . ILE A 1 104 ? 14.795 -3.350 -15.122 1.00 98.75 104 ILE A CA 1
ATOM 768 C C . ILE A 1 104 ? 15.102 -4.808 -15.488 1.00 98.75 104 ILE A C 1
ATOM 770 O O . ILE A 1 104 ? 16.242 -5.171 -15.799 1.00 98.75 104 ILE A O 1
ATOM 774 N N . GLY A 1 105 ? 14.085 -5.664 -15.388 1.00 97.94 105 GLY A N 1
ATOM 775 C CA . GLY A 1 105 ? 14.185 -7.085 -15.706 1.00 97.94 105 GLY A CA 1
ATOM 776 C C . GLY A 1 105 ? 14.157 -7.339 -17.214 1.00 97.94 105 GLY A C 1
ATOM 777 O O . GLY A 1 105 ? 13.893 -6.443 -18.003 1.00 97.94 105 GLY A O 1
ATOM 778 N N . ALA A 1 106 ? 14.376 -8.583 -17.647 1.00 97.25 106 ALA A N 1
ATOM 779 C CA . ALA A 1 106 ? 14.298 -8.935 -19.074 1.00 97.25 106 ALA A CA 1
ATOM 780 C C . ALA A 1 106 ? 12.861 -8.916 -19.642 1.00 97.25 106 ALA A C 1
ATOM 782 O O . ALA A 1 106 ? 12.670 -8.955 -20.855 1.00 97.25 106 ALA A O 1
ATOM 783 N N . THR A 1 107 ? 11.853 -8.907 -18.768 1.00 97.81 107 THR A N 1
ATOM 784 C CA . THR A 1 107 ? 10.425 -8.890 -19.108 1.00 97.81 107 THR A CA 1
ATOM 785 C C . THR A 1 107 ? 9.682 -7.962 -18.152 1.00 97.81 107 THR A C 1
ATOM 787 O O . THR A 1 107 ? 10.173 -7.709 -17.049 1.00 97.81 107 THR A O 1
ATOM 790 N N . VAL A 1 108 ? 8.478 -7.526 -18.542 1.00 98.00 108 VAL A N 1
ATOM 791 C CA . VAL A 1 108 ? 7.608 -6.673 -17.710 1.00 98.00 108 VAL A CA 1
ATOM 792 C C . VAL A 1 108 ? 7.339 -7.324 -16.358 1.00 98.00 108 VAL A C 1
ATOM 794 O O . VAL A 1 108 ? 7.563 -6.701 -15.325 1.00 98.00 108 VAL A O 1
ATOM 797 N N . ALA A 1 109 ? 6.999 -8.614 -16.353 1.00 97.44 109 ALA A N 1
ATOM 798 C CA . ALA A 1 109 ? 6.781 -9.383 -15.132 1.00 97.44 109 ALA A CA 1
ATOM 799 C C . ALA A 1 109 ? 8.006 -9.401 -14.193 1.00 97.44 109 ALA A C 1
ATOM 801 O O . ALA A 1 109 ? 7.844 -9.330 -12.977 1.00 97.44 109 ALA A O 1
ATOM 802 N N . LEU A 1 110 ? 9.233 -9.459 -14.730 1.00 98.12 110 LEU A N 1
ATOM 803 C CA . LEU A 1 110 ? 10.447 -9.376 -13.908 1.00 98.12 110 LEU A CA 1
ATOM 804 C C . LEU A 1 110 ? 10.683 -7.961 -13.369 1.00 98.12 110 LEU A C 1
ATOM 806 O O . LEU A 1 110 ? 11.052 -7.819 -12.210 1.00 98.12 110 LEU A O 1
ATOM 810 N N . SER A 1 111 ? 10.443 -6.917 -14.165 1.00 98.50 111 SER A N 1
ATOM 811 C CA . SER A 1 111 ? 10.529 -5.527 -13.689 1.00 98.50 111 SER A CA 1
ATOM 812 C C . SER A 1 111 ? 9.507 -5.251 -12.577 1.00 98.50 111 SER A C 1
ATOM 814 O O . SER A 1 111 ? 9.833 -4.612 -11.577 1.00 98.50 111 SER A O 1
ATOM 816 N N . ILE A 1 112 ? 8.298 -5.807 -12.710 1.00 98.50 112 ILE A N 1
ATOM 817 C CA . ILE A 1 112 ? 7.252 -5.795 -11.682 1.00 98.50 112 ILE A CA 1
ATOM 818 C C . ILE A 1 112 ? 7.728 -6.508 -10.414 1.00 98.50 112 ILE A C 1
ATOM 820 O O . ILE A 1 112 ? 7.679 -5.929 -9.328 1.00 98.50 112 ILE A O 1
ATOM 824 N N . ALA A 1 113 ? 8.230 -7.738 -10.541 1.00 98.50 113 ALA A N 1
ATOM 825 C CA . ALA A 1 113 ? 8.726 -8.508 -9.405 1.00 98.50 113 ALA A CA 1
ATOM 826 C C . ALA A 1 113 ? 9.878 -7.789 -8.682 1.00 98.50 113 ALA A C 1
ATOM 828 O O . ALA A 1 113 ? 9.925 -7.790 -7.451 1.00 98.50 113 ALA A O 1
ATOM 829 N N . ASN A 1 114 ? 10.763 -7.124 -9.427 1.00 98.62 114 ASN A N 1
ATOM 830 C CA . ASN A 1 114 ? 11.868 -6.345 -8.877 1.00 98.62 114 ASN A CA 1
ATOM 831 C C . ASN A 1 114 ? 11.377 -5.124 -8.087 1.00 98.62 114 ASN A C 1
ATOM 833 O O . ASN A 1 114 ? 11.848 -4.898 -6.972 1.00 98.62 114 ASN A O 1
ATOM 837 N N . LEU A 1 115 ? 10.400 -4.372 -8.611 1.00 98.69 115 LEU A N 1
ATOM 838 C CA . LEU A 1 115 ? 9.805 -3.241 -7.889 1.00 98.69 115 LEU A CA 1
ATOM 839 C C . LEU A 1 115 ? 9.059 -3.704 -6.629 1.00 98.69 115 LEU A C 1
ATOM 841 O O . LEU A 1 115 ? 9.252 -3.128 -5.560 1.00 98.69 115 LEU A O 1
ATOM 845 N N . ILE A 1 116 ? 8.266 -4.777 -6.715 1.00 98.69 116 ILE A N 1
ATOM 846 C CA . ILE A 1 116 ? 7.599 -5.374 -5.545 1.00 98.69 116 ILE A CA 1
ATOM 847 C C . ILE A 1 116 ? 8.635 -5.772 -4.488 1.00 98.69 116 ILE A C 1
ATOM 849 O O . ILE A 1 116 ? 8.472 -5.468 -3.303 1.00 98.69 116 ILE A O 1
ATOM 853 N N . SER A 1 117 ? 9.724 -6.408 -4.920 1.00 98.62 117 SER A N 1
ATOM 854 C CA . SER A 1 117 ? 10.798 -6.841 -4.028 1.00 98.62 117 SER A CA 1
ATOM 855 C C . SER A 1 117 ? 11.527 -5.664 -3.379 1.00 98.62 117 SER A C 1
ATOM 857 O O . SER A 1 117 ? 11.881 -5.742 -2.205 1.00 98.62 117 SER A O 1
ATOM 859 N N . ALA A 1 118 ? 11.697 -4.554 -4.102 1.00 98.69 118 ALA A N 1
ATOM 860 C CA . ALA A 1 118 ? 12.251 -3.311 -3.574 1.00 98.69 118 ALA A CA 1
ATOM 861 C C . ALA A 1 118 ? 11.334 -2.650 -2.532 1.00 98.69 118 ALA A C 1
ATOM 863 O O . ALA A 1 118 ? 11.815 -2.146 -1.517 1.00 98.69 118 ALA A O 1
ATOM 864 N N . ILE A 1 119 ? 10.016 -2.649 -2.762 1.00 98.75 119 ILE A N 1
ATOM 865 C CA . ILE A 1 119 ? 9.028 -2.081 -1.831 1.00 98.75 119 ILE A CA 1
ATOM 866 C C . ILE A 1 119 ? 8.984 -2.889 -0.530 1.00 98.75 119 ILE A C 1
ATOM 868 O O . ILE A 1 119 ? 9.049 -2.313 0.558 1.00 98.75 119 ILE A O 1
ATOM 872 N N . ASN A 1 120 ? 8.928 -4.218 -0.640 1.00 98.50 120 ASN A N 1
ATOM 873 C CA . ASN A 1 120 ? 8.795 -5.130 0.498 1.00 98.50 120 ASN A CA 1
ATOM 874 C C . ASN A 1 120 ? 10.127 -5.554 1.133 1.00 98.50 120 ASN A C 1
ATOM 876 O O . ASN A 1 120 ? 10.114 -6.219 2.168 1.00 98.50 120 ASN A O 1
ATOM 880 N N . LEU A 1 121 ? 11.259 -5.203 0.517 1.00 98.19 121 LEU A N 1
ATOM 881 C CA . LEU A 1 121 ? 12.610 -5.614 0.909 1.00 98.19 121 LEU A CA 1
ATOM 882 C C . LEU A 1 121 ? 12.757 -7.141 1.097 1.00 98.19 121 LEU A C 1
ATOM 884 O O . LEU A 1 121 ? 13.282 -7.604 2.110 1.00 98.19 121 LEU A O 1
ATOM 888 N N . ASN A 1 122 ? 12.263 -7.935 0.144 1.00 95.88 122 ASN A N 1
ATOM 889 C CA . ASN A 1 122 ? 12.198 -9.402 0.254 1.00 95.88 122 ASN A CA 1
ATOM 890 C C . ASN A 1 122 ? 12.789 -10.174 -0.948 1.00 95.88 122 ASN A C 1
ATOM 892 O O . ASN A 1 122 ? 12.542 -11.373 -1.073 1.00 95.88 122 ASN A O 1
ATOM 896 N N . GLY A 1 123 ? 13.580 -9.510 -1.798 1.00 95.62 123 GLY A N 1
ATOM 897 C CA . GLY A 1 123 ? 14.272 -10.110 -2.947 1.00 95.62 123 GLY A CA 1
ATOM 898 C C . GLY A 1 123 ? 15.795 -10.141 -2.795 1.00 95.62 123 GLY A C 1
ATOM 899 O O . GLY A 1 123 ? 16.345 -10.077 -1.694 1.00 95.62 123 GLY A O 1
ATOM 900 N N . THR A 1 124 ? 16.496 -10.238 -3.922 1.00 98.06 124 THR A N 1
ATOM 901 C CA . THR A 1 124 ? 17.959 -10.304 -3.972 1.00 98.06 124 THR A CA 1
ATOM 902 C C . THR A 1 124 ? 18.555 -8.911 -4.155 1.00 98.06 124 THR A C 1
ATOM 904 O O . THR A 1 124 ? 18.644 -8.381 -5.266 1.00 98.06 124 THR A O 1
ATOM 907 N N . ALA A 1 125 ? 19.025 -8.332 -3.053 1.00 98.25 125 ALA A N 1
ATOM 908 C CA . ALA A 1 125 ? 19.816 -7.104 -3.048 1.00 98.25 125 ALA A CA 1
ATOM 909 C C . ALA A 1 125 ? 21.029 -7.194 -4.003 1.00 98.25 125 ALA A C 1
ATOM 911 O O . ALA A 1 125 ? 21.703 -8.221 -4.089 1.00 98.25 125 ALA A O 1
ATOM 912 N N . GLY A 1 126 ? 21.292 -6.123 -4.749 1.00 97.81 126 GLY A N 1
ATOM 913 C CA . GLY A 1 126 ? 22.320 -6.049 -5.792 1.00 97.81 126 GLY A CA 1
ATOM 914 C C . GLY A 1 126 ? 21.951 -6.731 -7.118 1.00 97.81 126 GLY A C 1
ATOM 915 O O . GLY A 1 126 ? 22.719 -6.631 -8.073 1.00 97.81 126 GLY A O 1
ATOM 916 N N . THR A 1 127 ? 20.796 -7.402 -7.199 1.00 97.94 127 THR A N 1
ATOM 917 C CA . THR A 1 127 ? 20.292 -8.042 -8.430 1.00 97.94 127 THR A CA 1
ATOM 918 C C . THR A 1 127 ? 18.930 -7.483 -8.823 1.00 97.94 127 THR A C 1
ATOM 920 O O . THR A 1 127 ? 18.799 -6.914 -9.904 1.00 97.94 127 THR A O 1
ATOM 923 N N . ASP A 1 128 ? 17.944 -7.595 -7.933 1.00 98.12 128 ASP A N 1
ATOM 924 C CA . ASP A 1 128 ? 16.568 -7.148 -8.176 1.00 98.12 128 ASP A CA 1
ATOM 925 C C . ASP A 1 128 ? 16.444 -5.638 -7.904 1.00 98.12 128 ASP A C 1
ATOM 927 O O . ASP A 1 128 ? 15.753 -4.897 -8.604 1.00 98.12 128 ASP A O 1
ATOM 931 N N . TYR A 1 129 ? 17.181 -5.162 -6.902 1.00 98.69 129 TYR A N 1
ATOM 932 C CA . TYR A 1 129 ? 17.229 -3.773 -6.458 1.00 98.69 129 TYR A CA 1
ATOM 933 C C . TYR A 1 129 ? 18.558 -3.464 -5.761 1.00 98.69 129 TYR A C 1
ATOM 935 O O . TYR A 1 129 ? 19.315 -4.380 -5.444 1.00 98.69 129 TYR A O 1
ATOM 943 N N . ALA A 1 130 ? 18.869 -2.187 -5.528 1.00 98.62 130 ALA A N 1
ATOM 944 C CA . ALA A 1 130 ? 20.145 -1.756 -4.947 1.00 98.62 130 ALA A CA 1
ATOM 945 C C . ALA A 1 130 ? 20.453 -2.403 -3.586 1.00 98.62 130 ALA A C 1
ATOM 947 O O . ALA A 1 130 ? 19.561 -2.653 -2.781 1.00 98.62 130 ALA A O 1
ATOM 948 N N . THR A 1 131 ? 21.727 -2.631 -3.275 1.00 98.38 131 THR A N 1
ATOM 949 C CA . THR A 1 131 ? 22.125 -3.206 -1.978 1.00 98.38 131 THR A CA 1
ATOM 950 C C . THR A 1 131 ? 21.798 -2.275 -0.811 1.00 98.38 131 THR A C 1
ATOM 952 O O . THR A 1 131 ? 21.417 -2.736 0.261 1.00 98.38 131 THR A O 1
ATOM 955 N N . ALA A 1 132 ? 21.878 -0.966 -1.040 1.00 98.12 132 ALA A N 1
ATOM 956 C CA . ALA A 1 132 ? 21.519 0.090 -0.105 1.00 98.12 132 ALA A CA 1
ATOM 957 C C . ALA A 1 132 ? 19.999 0.279 0.084 1.00 98.12 132 ALA A C 1
ATOM 959 O O . ALA A 1 132 ? 19.596 1.180 0.819 1.00 98.12 132 ALA A O 1
ATOM 960 N N . MET A 1 133 ? 19.153 -0.525 -0.577 1.00 98.44 133 MET A N 1
ATOM 961 C CA . MET A 1 133 ? 17.696 -0.393 -0.506 1.00 98.44 133 MET A CA 1
ATOM 962 C C . MET A 1 133 ? 17.176 -0.514 0.929 1.00 98.44 133 MET A C 1
ATOM 964 O O . MET A 1 133 ? 17.543 -1.423 1.675 1.00 98.44 133 MET A O 1
ATOM 968 N N . THR A 1 134 ? 16.253 0.375 1.287 1.00 98.25 134 THR A N 1
ATOM 969 C CA . THR A 1 134 ? 15.523 0.339 2.556 1.00 98.25 134 THR A CA 1
ATOM 970 C C . THR A 1 134 ? 14.056 -0.051 2.353 1.00 98.25 134 THR A C 1
ATOM 972 O O . THR A 1 134 ? 13.449 0.248 1.318 1.00 98.25 134 THR A O 1
ATOM 975 N N . LEU A 1 135 ? 13.481 -0.728 3.355 1.00 98.38 135 LEU A N 1
ATOM 976 C CA . LEU A 1 135 ? 12.071 -1.129 3.375 1.00 98.38 135 LEU A CA 1
ATOM 977 C C . LEU A 1 135 ? 11.165 0.104 3.303 1.00 98.38 135 LEU A C 1
ATOM 979 O O . LEU A 1 135 ? 11.381 1.072 4.033 1.00 98.38 135 LEU A O 1
ATOM 983 N N . HIS A 1 136 ? 10.112 0.048 2.486 1.00 98.38 136 HIS A N 1
ATOM 984 C CA . HIS A 1 136 ? 9.152 1.146 2.425 1.00 98.38 136 HIS A CA 1
ATOM 985 C C . HIS A 1 136 ? 8.414 1.303 3.768 1.00 98.38 136 HIS A C 1
ATOM 987 O O . HIS A 1 136 ? 7.893 0.311 4.283 1.00 98.38 136 HIS A O 1
ATOM 993 N N . PRO A 1 137 ? 8.331 2.500 4.372 1.00 97.56 137 PRO A N 1
ATOM 994 C CA . PRO A 1 137 ? 7.792 2.643 5.727 1.00 97.56 137 PRO A CA 1
ATOM 995 C C . PRO A 1 137 ? 6.273 2.441 5.809 1.00 97.56 137 PRO A C 1
ATOM 997 O O . PRO A 1 137 ? 5.797 1.840 6.768 1.00 97.56 137 PRO A O 1
ATOM 1000 N N . THR A 1 138 ? 5.525 2.896 4.805 1.00 97.75 138 THR A N 1
ATOM 1001 C CA . THR A 1 138 ? 4.064 3.092 4.862 1.00 97.75 138 THR A CA 1
ATOM 1002 C C . THR A 1 138 ? 3.252 2.163 3.958 1.00 97.75 138 THR A C 1
ATOM 1004 O O . THR A 1 138 ? 2.055 2.006 4.190 1.00 97.75 138 THR A O 1
ATOM 1007 N N . VAL A 1 139 ? 3.869 1.496 2.978 1.00 98.44 139 VAL A N 1
ATOM 1008 C CA . VAL A 1 139 ? 3.181 0.638 2.000 1.00 98.44 139 VAL A CA 1
ATOM 1009 C C . VAL A 1 139 ? 3.854 -0.720 1.830 1.00 98.44 139 VAL A C 1
ATOM 1011 O O . VAL A 1 139 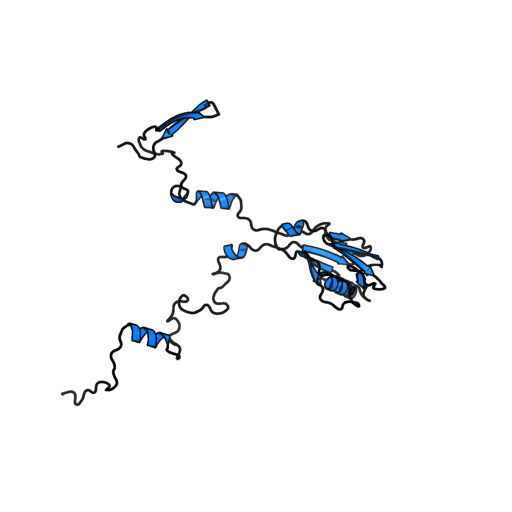? 5.029 -0.900 2.155 1.00 98.44 139 VAL A O 1
ATOM 1014 N N . GLN A 1 140 ? 3.086 -1.670 1.316 1.00 98.25 140 GLN A N 1
ATOM 1015 C CA . GLN A 1 140 ? 3.511 -2.979 0.835 1.00 98.25 140 GLN A CA 1
ATOM 1016 C C . GLN A 1 140 ? 2.942 -3.194 -0.572 1.00 98.25 140 GLN A C 1
ATOM 1018 O O . GLN A 1 140 ? 1.954 -2.561 -0.936 1.00 98.25 140 GLN A O 1
ATOM 1023 N N . ALA A 1 141 ? 3.545 -4.076 -1.363 1.00 98.44 141 ALA A N 1
ATOM 1024 C CA . ALA A 1 141 ? 3.094 -4.339 -2.730 1.00 98.44 141 ALA A CA 1
ATOM 1025 C C . ALA A 1 141 ? 2.949 -5.833 -3.012 1.00 98.44 141 ALA A C 1
ATOM 1027 O O . ALA A 1 141 ? 3.689 -6.654 -2.471 1.00 98.44 141 ALA A O 1
ATOM 1028 N N . VAL A 1 142 ? 2.027 -6.195 -3.892 1.00 98.06 142 VAL A N 1
ATOM 1029 C CA . VAL A 1 142 ? 1.868 -7.555 -4.412 1.00 98.06 142 VAL A CA 1
ATOM 1030 C C . VAL A 1 142 ? 1.614 -7.505 -5.915 1.00 98.06 142 VAL A C 1
ATOM 1032 O O . VAL A 1 142 ? 1.275 -6.461 -6.470 1.00 98.06 142 VAL A O 1
ATOM 1035 N N . ALA A 1 143 ? 1.818 -8.632 -6.595 1.00 97.25 143 ALA A N 1
ATOM 1036 C CA . ALA A 1 143 ? 1.463 -8.732 -8.004 1.00 97.25 143 ALA A CA 1
ATOM 1037 C C . ALA A 1 143 ? -0.064 -8.704 -8.138 1.00 97.25 143 ALA A C 1
ATOM 1039 O O . ALA A 1 143 ? -0.749 -9.481 -7.469 1.00 97.25 143 ALA A O 1
ATOM 1040 N N . GLY A 1 144 ? -0.564 -7.816 -8.991 1.00 95.75 144 GLY A N 1
ATOM 1041 C CA . GLY A 1 144 ? -1.972 -7.762 -9.350 1.00 95.75 144 GLY A CA 1
ATOM 1042 C C . GLY A 1 144 ? -2.286 -8.675 -10.535 1.00 95.75 144 GLY A C 1
ATOM 1043 O O . GLY A 1 144 ? -1.554 -9.615 -10.864 1.00 95.75 144 GLY A O 1
ATOM 1044 N N . THR A 1 145 ? -3.410 -8.417 -11.196 1.00 93.31 145 THR A N 1
ATOM 1045 C CA . THR A 1 145 ? -3.813 -9.166 -12.389 1.00 93.31 145 THR A CA 1
ATOM 1046 C C . THR A 1 145 ? -3.081 -8.678 -13.638 1.00 93.31 145 THR A C 1
ATOM 1048 O O . THR A 1 145 ? -3.216 -7.522 -14.027 1.00 93.31 145 THR A O 1
ATOM 1051 N N . GLY A 1 146 ? -2.400 -9.583 -14.344 1.00 94.31 146 GLY A N 1
ATOM 1052 C CA . GLY A 1 146 ? -1.658 -9.229 -15.557 1.00 94.31 146 GLY A CA 1
ATOM 1053 C C . GLY A 1 146 ? -0.393 -8.436 -15.228 1.00 94.31 146 GLY A C 1
ATOM 1054 O O . GLY A 1 146 ? 0.307 -8.768 -14.275 1.00 94.31 146 GLY A O 1
ATOM 1055 N N . ASP A 1 147 ? -0.106 -7.396 -16.008 1.00 97.00 147 ASP A N 1
ATOM 1056 C CA . ASP A 1 147 ? 1.062 -6.529 -15.816 1.00 97.00 147 ASP A CA 1
ATOM 1057 C C . ASP A 1 147 ? 0.759 -5.381 -14.831 1.00 97.00 147 ASP A C 1
ATOM 1059 O O . ASP A 1 147 ? 1.036 -4.211 -15.102 1.00 97.00 147 ASP A O 1
ATOM 1063 N N . SER A 1 148 ? 0.155 -5.703 -13.682 1.00 97.50 148 SER A N 1
ATOM 1064 C CA . SER A 1 148 ? -0.174 -4.727 -12.639 1.00 97.50 148 SER A CA 1
ATOM 1065 C C . SER A 1 148 ? 0.451 -5.058 -11.285 1.00 97.50 148 SER A C 1
ATOM 1067 O O . SER A 1 148 ? 0.797 -6.201 -10.975 1.00 97.50 148 SER A O 1
ATOM 1069 N N . ILE A 1 149 ? 0.605 -4.021 -10.469 1.00 98.56 149 ILE A N 1
ATOM 1070 C CA . ILE A 1 149 ? 1.069 -4.079 -9.087 1.00 98.56 149 ILE A CA 1
ATOM 1071 C C . ILE A 1 149 ? -0.030 -3.480 -8.227 1.00 98.56 149 ILE A C 1
ATOM 1073 O O . ILE A 1 149 ? -0.396 -2.321 -8.429 1.00 98.56 149 ILE A O 1
ATOM 1077 N N . ASP A 1 150 ? -0.501 -4.246 -7.252 1.00 98.12 150 ASP A N 1
ATOM 1078 C CA . ASP A 1 150 ? -1.409 -3.741 -6.232 1.00 98.12 150 ASP A CA 1
ATOM 1079 C C . ASP A 1 150 ? -0.575 -3.291 -5.035 1.00 98.12 150 ASP A C 1
ATOM 1081 O O . ASP A 1 150 ? 0.150 -4.077 -4.413 1.00 98.12 150 ASP A O 1
ATOM 1085 N N . VAL A 1 151 ? -0.637 -1.995 -4.746 1.00 98.38 151 VAL A N 1
ATOM 1086 C CA . VAL A 1 151 ? 0.074 -1.361 -3.641 1.00 98.38 151 VAL A CA 1
ATOM 1087 C C . VAL A 1 151 ? -0.933 -1.049 -2.548 1.00 98.38 151 VAL A C 1
ATOM 1089 O O . VAL A 1 151 ? -1.990 -0.481 -2.799 1.00 98.38 151 VAL A O 1
ATOM 1092 N N . GLU A 1 152 ? -0.611 -1.422 -1.317 1.00 98.06 152 GLU A N 1
ATOM 1093 C CA . GLU A 1 152 ? -1.509 -1.311 -0.175 1.00 98.06 152 GLU A CA 1
ATOM 1094 C C . GLU A 1 152 ? -0.810 -0.592 0.981 1.00 98.06 152 GLU A C 1
ATOM 1096 O O . GLU A 1 152 ? 0.366 -0.832 1.273 1.00 98.06 152 GLU A O 1
ATOM 1101 N N . ALA A 1 153 ? -1.536 0.286 1.670 1.00 98.06 153 ALA A N 1
ATOM 1102 C CA . ALA A 1 153 ? -1.070 0.888 2.909 1.00 98.06 153 ALA A CA 1
ATOM 1103 C C . ALA A 1 153 ? -0.852 -0.192 3.982 1.00 98.06 153 ALA A C 1
ATOM 1105 O O . ALA A 1 153 ? -1.675 -1.086 4.171 1.00 98.06 153 ALA A O 1
ATOM 1106 N N . LYS A 1 154 ? 0.242 -0.098 4.740 1.00 96.31 154 LYS A N 1
ATOM 1107 C CA . LYS A 1 154 ? 0.509 -1.009 5.867 1.00 96.31 154 LYS A CA 1
ATOM 1108 C C . LYS A 1 154 ? -0.475 -0.803 7.010 1.00 96.31 154 LYS A C 1
ATOM 1110 O O . LYS A 1 154 ? -0.894 -1.763 7.658 1.00 96.31 154 LYS A O 1
ATOM 1115 N N . ASP A 1 155 ? -0.867 0.438 7.244 1.00 92.75 155 ASP A N 1
ATOM 1116 C CA . ASP A 1 155 ? -1.876 0.750 8.240 1.00 92.75 155 ASP A CA 1
ATOM 1117 C C . ASP A 1 155 ? -3.253 0.758 7.588 1.00 92.75 155 ASP A C 1
ATOM 1119 O O . ASP A 1 155 ? -3.494 1.426 6.582 1.00 92.75 155 ASP A O 1
ATOM 1123 N N . ALA A 1 156 ? -4.179 0.011 8.186 1.00 91.19 156 ALA A N 1
ATOM 1124 C CA . ALA A 1 156 ? -5.582 0.093 7.818 1.00 91.19 156 ALA A CA 1
ATOM 1125 C C . ALA A 1 156 ? -6.158 1.479 8.150 1.00 91.19 156 ALA A C 1
ATOM 1127 O O . ALA A 1 156 ? -5.572 2.217 8.943 1.00 91.19 156 ALA A O 1
ATOM 1128 N N . GLY A 1 157 ? -7.317 1.819 7.586 1.00 91.12 157 GLY A N 1
ATOM 1129 C CA . GLY A 1 157 ? -8.062 3.042 7.884 1.00 91.12 157 GLY A CA 1
ATOM 1130 C C . GLY A 1 157 ? -7.892 4.165 6.866 1.00 91.12 157 GLY A C 1
ATOM 1131 O O . GLY A 1 157 ? -7.219 4.017 5.847 1.00 91.12 157 GLY A O 1
ATOM 1132 N N . THR A 1 158 ? -8.494 5.325 7.150 1.00 92.44 158 THR A N 1
ATOM 1133 C CA . THR A 1 158 ? -8.517 6.443 6.188 1.00 92.44 158 THR A CA 1
ATOM 1134 C C . THR A 1 158 ? -7.176 7.155 6.034 1.00 92.44 158 THR A C 1
ATOM 1136 O O . THR A 1 158 ? -6.984 7.858 5.048 1.00 92.44 158 THR A O 1
ATOM 1139 N N . THR A 1 159 ? -6.241 6.991 6.978 1.00 92.44 159 THR A N 1
ATOM 1140 C CA . THR A 1 159 ? -4.910 7.625 6.917 1.00 92.44 159 THR A CA 1
ATOM 1141 C C . THR A 1 159 ? -4.163 7.259 5.637 1.00 92.44 159 THR A C 1
ATOM 1143 O O . THR A 1 159 ? -3.530 8.123 5.033 1.00 92.44 159 THR A O 1
ATOM 1146 N N . GLY A 1 160 ? -4.286 6.003 5.190 1.00 95.44 160 GLY A N 1
ATOM 1147 C CA . GLY A 1 160 ? -3.650 5.526 3.965 1.00 95.44 160 GLY A CA 1
ATOM 1148 C C . GLY A 1 160 ? -4.122 6.253 2.704 1.00 95.44 160 GLY A C 1
ATOM 1149 O O . GLY A 1 160 ? -3.354 6.348 1.759 1.00 95.44 160 GLY A O 1
ATOM 1150 N N . ASN A 1 161 ? -5.323 6.844 2.697 1.00 96.44 161 ASN A N 1
ATOM 1151 C CA . ASN A 1 161 ? -5.852 7.567 1.531 1.00 96.44 161 ASN A CA 1
ATOM 1152 C C . ASN A 1 161 ? -5.071 8.856 1.213 1.00 96.44 161 ASN A C 1
ATOM 1154 O O . ASN A 1 161 ? -5.231 9.429 0.142 1.00 96.44 161 ASN A O 1
ATOM 1158 N N . SER A 1 162 ? -4.247 9.338 2.147 1.00 96.19 162 SER A N 1
ATOM 1159 C CA . SER A 1 162 ? -3.384 10.506 1.938 1.00 96.19 162 SER A CA 1
ATOM 1160 C C . SER A 1 162 ? -2.014 10.142 1.359 1.00 96.19 162 SER A C 1
ATOM 1162 O O . SER A 1 162 ? -1.214 11.039 1.099 1.00 96.19 162 SER A O 1
ATOM 1164 N N . ILE A 1 163 ? -1.712 8.850 1.193 1.00 98.19 163 ILE A N 1
ATOM 1165 C CA . ILE A 1 163 ? -0.456 8.396 0.594 1.00 98.19 163 ILE A CA 1
ATOM 1166 C C . ILE A 1 163 ? -0.470 8.773 -0.885 1.00 98.19 163 ILE A C 1
ATOM 1168 O O . ILE A 1 163 ? -1.348 8.342 -1.632 1.00 98.19 163 ILE A O 1
ATOM 1172 N N . ALA A 1 164 ? 0.504 9.585 -1.290 1.00 98.25 164 ALA A N 1
ATOM 1173 C CA . ALA A 1 164 ? 0.665 10.007 -2.672 1.00 98.25 164 ALA A CA 1
ATOM 1174 C C . ALA A 1 164 ? 1.249 8.881 -3.537 1.00 98.25 164 ALA A C 1
ATOM 1176 O O . ALA A 1 164 ? 2.153 8.159 -3.109 1.00 98.25 164 ALA A O 1
ATOM 1177 N N . SER A 1 165 ? 0.767 8.782 -4.770 1.00 98.31 165 SER A N 1
ATOM 1178 C CA . SER A 1 165 ? 1.271 7.901 -5.822 1.00 98.31 165 SER A CA 1
ATOM 1179 C C . SER A 1 165 ? 1.514 8.742 -7.070 1.00 98.31 165 SER A C 1
ATOM 1181 O O . SER A 1 165 ? 0.594 9.356 -7.604 1.00 98.31 165 SER A O 1
ATOM 1183 N N . THR A 1 166 ? 2.768 8.836 -7.506 1.00 98.25 166 THR A N 1
ATOM 1184 C CA . THR A 1 166 ? 3.132 9.544 -8.744 1.00 98.25 166 THR A CA 1
ATOM 1185 C C . THR A 1 166 ? 4.244 8.816 -9.480 1.00 98.25 166 THR A C 1
ATOM 1187 O O . THR A 1 166 ? 4.992 8.032 -8.901 1.00 98.25 166 THR A O 1
ATOM 1190 N N . GLU A 1 167 ? 4.376 9.079 -10.766 1.00 98.38 167 GLU A N 1
ATOM 1191 C CA . GLU A 1 167 ? 5.246 8.348 -11.665 1.00 98.38 167 GLU A CA 1
ATOM 1192 C C . GLU A 1 167 ? 5.648 9.223 -12.853 1.00 98.38 167 GLU A C 1
ATOM 1194 O O . GLU A 1 167 ? 4.950 10.164 -13.234 1.00 98.38 167 GLU A O 1
ATOM 1199 N N . THR A 1 168 ? 6.783 8.896 -13.465 1.00 98.44 168 THR A N 1
ATOM 1200 C CA . THR A 1 168 ? 7.214 9.496 -14.739 1.00 98.44 168 THR A CA 1
ATOM 1201 C C . THR A 1 168 ? 7.178 8.488 -15.884 1.00 98.44 168 THR A C 1
ATOM 1203 O O . THR A 1 168 ? 7.844 8.688 -16.898 1.00 98.44 168 THR A O 1
ATOM 1206 N N . LEU A 1 169 ? 6.484 7.368 -15.688 1.00 98.06 169 LEU A N 1
ATOM 1207 C CA . LEU A 1 169 ? 6.498 6.231 -16.596 1.00 98.06 169 LEU A CA 1
ATOM 1208 C C . LEU A 1 169 ? 5.854 6.593 -17.937 1.00 98.06 169 LEU A C 1
ATOM 1210 O O . LEU A 1 169 ? 4.727 7.077 -17.999 1.00 98.06 169 LEU A O 1
ATOM 1214 N N . THR A 1 170 ? 6.546 6.285 -19.029 1.00 98.19 170 THR A N 1
ATOM 1215 C CA . THR A 1 170 ? 5.980 6.370 -20.382 1.00 98.19 170 THR A CA 1
ATOM 1216 C C . THR A 1 170 ? 5.016 5.213 -20.638 1.00 98.19 170 THR A C 1
ATOM 1218 O O . THR A 1 170 ? 3.997 5.373 -21.307 1.00 98.19 170 THR A O 1
ATOM 1221 N N . ASN A 1 171 ? 5.347 4.033 -20.103 1.00 97.06 171 ASN A N 1
ATOM 1222 C CA . ASN A 1 171 ? 4.654 2.776 -20.377 1.00 97.06 171 ASN A CA 1
ATOM 1223 C C . ASN A 1 171 ? 3.867 2.256 -19.172 1.00 97.06 171 ASN A C 1
ATOM 1225 O O . ASN A 1 171 ? 3.638 1.053 -19.070 1.00 97.06 171 ASN A O 1
ATOM 1229 N N . GLY A 1 172 ? 3.439 3.120 -18.261 1.00 97.50 172 GLY A N 1
ATOM 1230 C CA . GLY A 1 172 ? 2.625 2.716 -17.125 1.00 97.50 172 GLY A CA 1
ATOM 1231 C C . GLY A 1 172 ? 1.992 3.902 -16.427 1.00 97.50 172 GLY A C 1
ATOM 1232 O O . GLY A 1 172 ? 2.406 5.036 -16.648 1.00 97.50 172 GLY A O 1
ATOM 1233 N N . ALA A 1 173 ? 0.972 3.632 -15.622 1.00 98.31 173 ALA A N 1
ATOM 1234 C CA . ALA A 1 173 ? 0.293 4.662 -14.851 1.00 98.31 173 ALA A CA 1
ATOM 1235 C C . ALA A 1 173 ? -0.350 4.091 -13.583 1.00 98.31 173 ALA A C 1
ATOM 1237 O O . ALA A 1 173 ? -0.789 2.933 -13.571 1.00 98.31 173 ALA A O 1
ATOM 1238 N N . PHE A 1 174 ? -0.429 4.915 -12.541 1.00 98.25 174 PHE A N 1
ATOM 1239 C CA . PHE A 1 174 ? -1.314 4.688 -11.405 1.00 98.25 174 PHE A CA 1
ATOM 1240 C C . PHE A 1 174 ? -2.774 4.975 -11.783 1.00 98.25 174 PHE A C 1
ATOM 1242 O O . PHE A 1 174 ? -3.064 5.769 -12.683 1.00 98.25 174 PHE A O 1
ATOM 1249 N N . GLY A 1 175 ? -3.714 4.339 -11.080 1.00 96.12 175 GLY A N 1
ATOM 1250 C CA . GLY A 1 175 ? -5.142 4.641 -11.205 1.00 96.12 175 GLY A CA 1
ATOM 1251 C C . GLY A 1 175 ? -5.514 6.026 -10.662 1.00 96.12 175 GLY A C 1
ATOM 1252 O O . GLY A 1 175 ? -6.471 6.640 -11.144 1.00 96.12 175 GLY A O 1
ATOM 1253 N N . GLY A 1 176 ? -4.736 6.544 -9.708 1.00 95.50 176 GLY A N 1
ATOM 1254 C CA . GLY A 1 176 ? -4.907 7.858 -9.097 1.00 95.50 176 GLY A CA 1
ATOM 1255 C C . GLY A 1 176 ? -3.609 8.454 -8.539 1.00 95.50 176 GLY A C 1
ATOM 1256 O O . GLY A 1 176 ? -2.575 7.796 -8.441 1.00 95.50 176 GLY A O 1
ATOM 1257 N N . ALA A 1 177 ? -3.674 9.737 -8.165 1.00 96.81 177 ALA A N 1
ATOM 1258 C CA . ALA A 1 177 ? -2.549 10.470 -7.566 1.00 96.81 177 ALA A CA 1
ATOM 1259 C C . ALA A 1 177 ? -2.365 10.198 -6.057 1.00 96.81 177 ALA A C 1
ATOM 1261 O O . ALA A 1 177 ? -1.386 10.637 -5.447 1.00 96.81 177 ALA A O 1
ATOM 1262 N N . THR A 1 178 ? -3.340 9.535 -5.439 1.00 97.50 178 THR A N 1
ATOM 1263 C CA . THR A 1 178 ? -3.356 9.146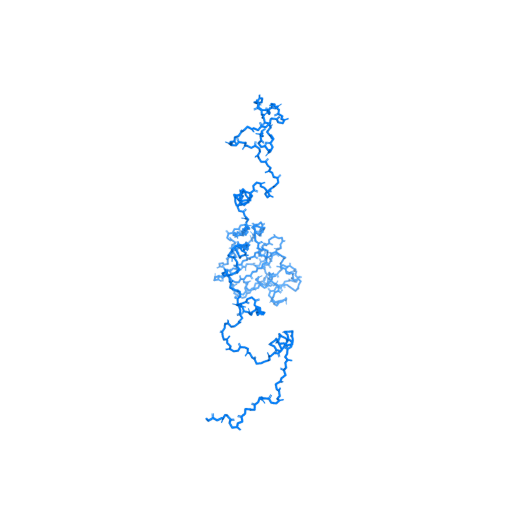 -4.029 1.00 97.50 178 THR A CA 1
ATOM 1264 C C . THR A 1 178 ? -4.120 7.843 -3.882 1.00 97.50 178 THR A C 1
ATOM 1266 O O . THR A 1 178 ? -5.088 7.632 -4.610 1.00 97.50 178 THR A O 1
ATOM 1269 N N . PHE A 1 179 ? -3.773 7.050 -2.873 1.00 97.94 179 PHE A N 1
ATOM 1270 C CA . PHE A 1 179 ? -4.451 5.788 -2.584 1.00 97.94 179 PHE A CA 1
ATOM 1271 C C . PHE A 1 179 ? -5.935 6.005 -2.245 1.00 97.94 179 PHE A C 1
ATOM 1273 O O . PHE A 1 179 ? -6.339 7.066 -1.761 1.00 97.94 179 PHE A O 1
ATOM 1280 N N . GLY A 1 180 ? -6.754 4.970 -2.440 1.00 95.56 180 GLY A N 1
ATOM 1281 C CA . GLY A 1 180 ? -8.189 5.008 -2.165 1.00 95.56 180 GLY A CA 1
ATOM 1282 C C . GLY A 1 180 ? -8.715 3.785 -1.416 1.00 95.56 180 GLY A C 1
ATOM 1283 O O . GLY A 1 180 ? -8.029 2.782 -1.237 1.00 95.56 180 GLY A O 1
ATOM 1284 N N . GLY A 1 181 ? -9.973 3.865 -0.977 1.00 92.88 181 GLY A N 1
ATOM 1285 C CA . GLY A 1 181 ? -10.701 2.733 -0.389 1.00 92.88 181 GLY A CA 1
ATOM 1286 C C . GLY A 1 181 ? -10.427 2.456 1.093 1.00 92.88 181 GLY A C 1
ATOM 1287 O O . GLY A 1 181 ? -11.111 1.621 1.678 1.00 92.88 181 GLY A O 1
ATOM 1288 N N . GLY A 1 182 ? -9.501 3.176 1.733 1.00 94.25 182 GLY A N 1
ATOM 1289 C CA . GLY A 1 182 ? -9.273 3.058 3.169 1.00 94.25 182 GLY A CA 1
ATOM 1290 C C . GLY A 1 182 ? -10.452 3.614 3.966 1.00 94.25 182 GLY A C 1
ATOM 1291 O O . GLY A 1 182 ? -10.871 4.753 3.746 1.00 94.25 182 GLY A O 1
ATOM 1292 N N . THR A 1 183 ? -10.983 2.834 4.908 1.00 90.19 183 THR A N 1
ATOM 1293 C CA . THR A 1 183 ? -12.134 3.225 5.735 1.00 90.19 183 THR A CA 1
ATOM 1294 C C . THR A 1 183 ? -11.878 2.949 7.206 1.00 90.19 183 THR A C 1
ATOM 1296 O O . THR A 1 183 ? -11.411 1.872 7.577 1.00 90.19 183 THR A O 1
ATOM 1299 N N . ASP A 1 184 ? -12.252 3.905 8.052 1.00 82.81 184 ASP A N 1
ATOM 1300 C CA . ASP A 1 184 ? -12.388 3.693 9.488 1.00 82.81 184 ASP A CA 1
ATOM 1301 C C . ASP A 1 184 ? -13.867 3.429 9.791 1.00 82.81 184 ASP A C 1
ATOM 1303 O O . ASP A 1 184 ? -14.719 4.282 9.528 1.00 82.81 184 ASP A O 1
ATOM 1307 N N . SER A 1 185 ? -14.185 2.265 10.363 1.00 70.44 185 SER A N 1
ATOM 1308 C CA . SER A 1 185 ? -15.496 2.037 10.978 1.00 70.44 185 SER A CA 1
ATOM 1309 C C . SER A 1 185 ? -15.601 2.920 12.217 1.00 70.44 185 SER A C 1
ATOM 1311 O O . SER A 1 185 ? -15.197 2.543 13.316 1.00 70.44 185 SER A O 1
ATOM 1313 N N . LYS A 1 186 ? -16.109 4.139 12.043 1.00 61.00 186 LYS A N 1
ATOM 1314 C CA . LYS A 1 186 ? -16.539 4.971 13.164 1.00 61.00 186 LYS A CA 1
ATOM 1315 C C . LYS A 1 186 ? -17.968 4.568 13.517 1.00 61.00 186 LYS A C 1
ATOM 1317 O O . LYS A 1 186 ? -18.788 4.406 12.615 1.00 61.00 186 LYS A O 1
ATOM 1322 N N . LEU A 1 187 ? -18.294 4.471 14.809 1.00 55.69 187 LEU A N 1
ATOM 1323 C CA . LEU A 1 187 ? -19.692 4.565 15.242 1.00 55.69 187 LEU A CA 1
ATOM 1324 C C . LEU A 1 187 ? -20.266 5.818 14.575 1.00 55.69 187 LEU A C 1
ATOM 1326 O O . LEU A 1 187 ? -19.721 6.915 14.751 1.00 55.69 187 LEU A O 1
ATOM 1330 N N . ALA A 1 188 ? -21.293 5.658 13.738 1.00 57.50 188 ALA A N 1
ATOM 1331 C CA . ALA A 1 188 ? -21.935 6.797 13.099 1.00 57.50 188 ALA A CA 1
ATOM 1332 C C . ALA A 1 188 ? -22.291 7.825 14.186 1.00 57.50 188 ALA A C 1
ATOM 1334 O O . ALA A 1 188 ? -22.662 7.445 15.295 1.00 57.50 188 ALA A O 1
ATOM 1335 N N . GLY A 1 189 ? -22.186 9.127 13.903 1.00 54.28 189 GLY A N 1
ATOM 1336 C CA . GLY A 1 189 ? -22.508 10.156 14.905 1.00 54.28 189 GLY A CA 1
ATOM 1337 C C . GLY A 1 189 ? -23.917 9.995 15.501 1.00 54.28 189 GLY A C 1
ATOM 1338 O O . GLY A 1 189 ? -24.127 10.344 16.659 1.00 54.28 189 GLY A O 1
ATOM 1339 N N . GLY A 1 190 ? -24.838 9.398 14.731 1.00 59.12 190 GLY A N 1
ATOM 1340 C CA . GLY A 1 190 ? -26.144 8.931 15.199 1.00 59.12 190 GLY A CA 1
ATOM 1341 C C . GLY A 1 190 ? -26.034 7.813 16.233 1.00 59.12 190 GLY A C 1
ATOM 1342 O O . GLY A 1 190 ? -26.513 8.001 17.331 1.00 59.12 190 GLY A O 1
ATOM 1343 N N . ALA A 1 191 ? -25.291 6.737 15.963 1.00 59.56 191 ALA A N 1
ATOM 1344 C CA . ALA A 1 191 ? -25.106 5.616 16.891 1.00 59.56 191 ALA A CA 1
ATOM 1345 C C . ALA A 1 191 ? -24.500 6.030 18.242 1.00 59.56 191 ALA A C 1
ATOM 1347 O O . ALA A 1 191 ? -24.928 5.539 19.272 1.00 59.56 191 ALA A O 1
ATOM 1348 N N . ALA A 1 192 ? -23.559 6.981 18.277 1.00 63.34 192 ALA A N 1
ATOM 1349 C CA . ALA A 1 192 ? -23.029 7.483 19.551 1.00 63.34 192 ALA A CA 1
ATOM 1350 C C . ALA A 1 192 ? -24.064 8.309 20.340 1.00 63.34 192 ALA A C 1
ATOM 1352 O O . ALA A 1 192 ? -24.080 8.280 21.570 1.00 63.34 192 ALA A O 1
ATOM 1353 N N . LYS A 1 193 ? -24.923 9.059 19.636 1.00 60.31 193 LYS A N 1
ATOM 1354 C CA . LYS A 1 193 ? -26.040 9.794 20.236 1.00 60.31 193 LYS A CA 1
ATOM 1355 C C . LYS A 1 193 ? -27.171 8.853 20.655 1.00 60.31 193 LYS A C 1
ATOM 1357 O O . LYS A 1 193 ? -27.725 9.064 21.720 1.00 60.31 193 LYS A O 1
ATOM 1362 N N . ASP A 1 194 ? -27.465 7.831 19.865 1.00 68.56 194 ASP A N 1
ATOM 1363 C CA . ASP A 1 194 ? -28.507 6.832 20.095 1.00 68.56 194 ASP A CA 1
ATOM 1364 C C . ASP A 1 194 ? -28.106 5.872 21.219 1.00 68.56 194 ASP A C 1
ATOM 1366 O O . ASP A 1 194 ? -28.943 5.543 22.049 1.00 68.56 194 ASP A O 1
ATOM 1370 N N . ASP A 1 195 ? -26.825 5.505 21.327 1.00 71.38 195 ASP A N 1
ATOM 1371 C CA . ASP A 1 195 ? -26.278 4.789 22.484 1.00 71.38 195 ASP A CA 1
ATOM 1372 C C . ASP A 1 195 ? -26.385 5.659 23.733 1.00 71.38 195 ASP A C 1
ATOM 1374 O O . ASP A 1 195 ? -26.855 5.198 24.770 1.00 71.38 195 ASP A O 1
ATOM 1378 N N . LEU A 1 196 ? -26.005 6.940 23.633 1.00 67.56 196 LEU A N 1
ATOM 1379 C CA . LEU A 1 196 ? -26.125 7.886 24.738 1.00 67.56 196 LEU A CA 1
ATOM 1380 C C . LEU A 1 196 ? -27.592 8.131 25.125 1.00 67.56 196 LEU A C 1
ATOM 1382 O O . LEU A 1 196 ? -27.886 8.274 26.305 1.00 67.56 196 LEU A O 1
ATOM 1386 N N . ASP A 1 197 ? -28.515 8.208 24.173 1.00 68.19 197 ASP A N 1
ATOM 1387 C CA . ASP A 1 197 ? -29.952 8.404 24.405 1.00 68.19 197 ASP A CA 1
ATOM 1388 C C . ASP A 1 197 ? -30.667 7.104 24.804 1.00 68.19 197 ASP A C 1
ATOM 1390 O O . ASP A 1 197 ? -31.724 7.157 25.432 1.00 68.19 197 ASP A O 1
ATOM 1394 N N . GLY A 1 198 ? -30.067 5.951 24.501 1.00 66.25 198 GLY A N 1
ATOM 1395 C CA . GLY A 1 198 ? -30.483 4.623 24.935 1.00 66.25 198 GLY A CA 1
ATOM 1396 C C . GLY A 1 198 ? -30.068 4.294 26.370 1.00 66.25 198 GLY A C 1
ATOM 1397 O O . GLY A 1 198 ? -30.721 3.469 27.013 1.00 66.25 198 GLY A O 1
ATOM 1398 N N . VAL A 1 199 ? -29.038 4.956 26.919 1.00 69.12 199 VAL A N 1
ATOM 1399 C CA . VAL A 1 199 ? -28.760 4.888 28.361 1.00 69.12 199 VAL A CA 1
ATOM 1400 C C . VAL A 1 199 ? -29.808 5.706 29.111 1.00 69.12 199 VAL A C 1
ATOM 1402 O O . VAL A 1 199 ? -30.051 6.874 28.795 1.00 69.12 199 VAL A O 1
ATOM 1405 N N . SER A 1 200 ? -30.428 5.113 30.135 1.00 64.38 200 SER A N 1
ATOM 1406 C CA . SER A 1 200 ? -31.465 5.809 30.893 1.00 64.38 200 SER A CA 1
ATOM 1407 C C . SER A 1 200 ? -30.909 7.101 31.505 1.00 64.38 200 SER A C 1
ATOM 1409 O O . SER A 1 200 ? -29.741 7.182 31.895 1.00 64.38 200 SER A O 1
ATOM 1411 N N . TYR A 1 201 ? -31.749 8.132 31.642 1.00 60.56 201 TYR A N 1
ATOM 1412 C CA . TYR A 1 201 ? -31.350 9.406 32.259 1.00 60.56 201 TYR A CA 1
ATOM 1413 C C . TYR A 1 201 ? -30.703 9.228 33.647 1.00 60.56 201 TYR A C 1
ATOM 1415 O O . TYR A 1 201 ? -29.832 10.010 34.029 1.00 60.56 201 TYR A O 1
ATOM 1423 N N . LYS A 1 202 ? -31.068 8.159 34.371 1.00 55.94 202 LYS A N 1
ATOM 1424 C CA . LYS A 1 202 ? -30.501 7.808 35.682 1.00 55.94 202 LYS A CA 1
ATOM 1425 C C . LYS A 1 202 ? -29.039 7.362 35.599 1.00 55.94 202 LYS A C 1
ATOM 1427 O O . LYS A 1 202 ? -28.268 7.658 36.506 1.00 55.94 202 LYS A O 1
ATOM 1432 N N . ASP A 1 203 ? -28.644 6.725 34.503 1.00 65.62 203 ASP A N 1
ATOM 1433 C CA . ASP A 1 203 ? -27.279 6.235 34.286 1.00 65.62 203 ASP A CA 1
ATOM 1434 C C . ASP A 1 203 ? -26.352 7.341 33.757 1.00 65.62 203 ASP A C 1
ATOM 1436 O O . ASP A 1 203 ? -25.155 7.353 34.047 1.00 65.62 203 ASP A O 1
ATOM 1440 N N . ARG A 1 204 ? -26.909 8.334 33.045 1.00 63.19 204 ARG A N 1
ATOM 1441 C CA . ARG A 1 204 ? -26.162 9.487 32.507 1.00 63.19 204 ARG A CA 1
ATOM 1442 C C . ARG A 1 204 ? -25.779 10.546 33.539 1.00 63.19 204 ARG A C 1
ATOM 1444 O O . ARG A 1 204 ? -25.010 11.445 33.209 1.00 63.19 204 ARG A O 1
ATOM 1451 N N . LYS A 1 205 ? -26.349 10.504 34.750 1.00 59.69 205 LYS A N 1
ATOM 1452 C CA . LYS A 1 205 ? -26.274 11.581 35.765 1.00 59.69 205 LYS A CA 1
ATOM 1453 C C . LYS A 1 205 ? -26.711 12.973 35.267 1.00 59.69 205 LYS A C 1
ATOM 1455 O O . LYS A 1 205 ? -26.516 13.956 35.975 1.00 59.69 205 LYS A O 1
ATOM 1460 N N . TYR A 1 206 ? -27.320 13.058 34.084 1.00 53.91 206 TYR A N 1
ATOM 1461 C CA . TYR A 1 206 ? -28.002 14.242 33.575 1.00 53.91 206 TYR A CA 1
ATOM 1462 C C . TYR A 1 206 ? -29.496 14.057 33.829 1.00 53.91 206 TYR A C 1
ATOM 1464 O O . TYR A 1 206 ? -30.162 13.289 33.134 1.00 53.91 206 TYR A O 1
ATOM 1472 N N . VAL A 1 207 ? -30.015 14.750 34.840 1.00 57.81 207 VAL A N 1
ATOM 1473 C CA . VAL A 1 207 ? -31.457 14.855 35.067 1.00 57.81 207 VAL A CA 1
ATOM 1474 C C . VAL A 1 207 ? -31.975 15.939 34.126 1.00 57.81 207 VAL A C 1
ATOM 1476 O O . VAL A 1 207 ? -31.601 17.100 34.265 1.00 57.81 207 VAL A O 1
ATOM 1479 N N . LYS A 1 208 ? -32.807 15.568 33.149 1.00 56.91 208 LYS A N 1
ATOM 1480 C CA . LYS A 1 208 ? -33.641 16.544 32.446 1.00 56.91 208 LYS A CA 1
ATOM 1481 C C . LYS A 1 208 ? -34.888 16.734 33.307 1.00 56.91 208 LYS A C 1
ATOM 1483 O O . LYS A 1 208 ? -35.690 15.810 33.418 1.00 56.91 208 LYS A O 1
ATOM 1488 N N . THR A 1 209 ? -35.002 17.865 33.992 1.00 56.72 209 THR A N 1
ATOM 1489 C CA . THR A 1 209 ? -36.167 18.219 34.816 1.00 56.72 209 THR A CA 1
ATOM 1490 C C . THR A 1 209 ? -37.314 18.684 33.918 1.00 56.72 209 THR A C 1
ATOM 1492 O O . THR A 1 209 ? -37.687 19.851 33.941 1.00 56.72 209 THR A O 1
ATOM 1495 N N . ASP A 1 210 ? -37.857 17.771 33.109 1.00 60.97 210 ASP A N 1
ATOM 1496 C CA . ASP A 1 210 ? -39.078 17.992 32.326 1.00 60.97 210 ASP A CA 1
ATOM 1497 C C . ASP A 1 210 ? -40.239 17.251 33.020 1.00 60.97 210 ASP A C 1
ATOM 1499 O O . ASP A 1 210 ? -40.460 16.065 32.758 1.00 60.97 210 ASP A O 1
ATOM 1503 N N . PRO A 1 211 ? -40.959 17.878 33.967 1.00 60.75 211 PRO A N 1
ATOM 1504 C CA . PRO A 1 211 ? -42.049 17.215 34.674 1.00 60.75 211 PRO A CA 1
ATOM 1505 C C . PRO A 1 211 ? -43.252 16.978 33.746 1.00 60.75 211 PRO A C 1
ATOM 1507 O O . PRO A 1 211 ? -43.930 17.918 33.339 1.00 60.75 211 PRO A O 1
ATOM 1510 N N . GLU A 1 212 ? -43.559 15.715 33.435 1.00 60.53 212 GLU A N 1
ATOM 1511 C CA . GLU A 1 212 ? -44.699 15.358 32.570 1.00 60.53 212 GLU A CA 1
ATOM 1512 C C . GLU A 1 212 ? -46.020 15.155 33.340 1.00 60.53 212 GLU A C 1
ATOM 1514 O O . GLU A 1 212 ? -47.090 15.173 32.734 1.00 60.53 212 GLU A O 1
ATOM 1519 N N . THR A 1 213 ? -46.000 14.955 34.668 1.00 57.34 213 THR A N 1
ATOM 1520 C CA . THR A 1 213 ? -47.225 14.841 35.495 1.00 57.34 213 THR A CA 1
ATOM 1521 C C . THR A 1 213 ? -46.952 15.022 36.995 1.00 57.34 213 THR A C 1
ATOM 1523 O O . THR A 1 213 ? -46.115 14.323 37.559 1.00 57.34 213 THR A O 1
ATOM 1526 N N . GLY A 1 214 ? -47.698 15.917 37.657 1.00 66.31 214 GLY A N 1
ATOM 1527 C CA . GLY A 1 214 ? -47.612 16.193 39.103 1.00 66.31 214 GLY A CA 1
ATOM 1528 C C . GLY A 1 214 ? -47.352 17.670 39.425 1.00 66.31 214 GLY A C 1
ATOM 1529 O O . GLY A 1 214 ? -47.039 18.456 38.534 1.00 66.31 214 GLY A O 1
ATOM 1530 N N . GLU A 1 215 ? -47.497 18.057 40.694 1.00 71.56 215 GLU A N 1
ATOM 1531 C CA . GLU A 1 215 ? -47.049 19.369 41.179 1.00 71.56 215 GLU A CA 1
ATOM 1532 C C . GLU A 1 215 ? -45.584 19.256 41.612 1.00 71.56 215 GLU A C 1
ATOM 1534 O O . GLU A 1 215 ? -45.248 18.427 42.455 1.00 71.56 215 GLU A O 1
ATOM 1539 N N . PHE A 1 216 ? -44.704 20.076 41.041 1.00 75.56 216 PHE A N 1
ATOM 1540 C CA . PHE A 1 216 ? -43.284 20.128 41.395 1.00 75.56 216 PHE A CA 1
ATOM 1541 C C . PHE A 1 216 ? -42.951 21.505 41.950 1.00 75.56 216 PHE A C 1
ATOM 1543 O O . PHE A 1 216 ? -43.477 22.524 41.494 1.00 75.56 216 PHE A O 1
ATOM 1550 N N . ARG A 1 217 ? -42.078 21.549 42.959 1.00 77.75 217 ARG A N 1
ATOM 1551 C CA . ARG A 1 217 ? -41.627 22.823 43.526 1.00 77.75 217 ARG A CA 1
ATOM 1552 C C . ARG A 1 217 ? -40.730 23.527 42.517 1.00 77.75 217 ARG A C 1
ATOM 1554 O O . ARG A 1 217 ? -39.886 22.896 41.896 1.00 77.75 217 ARG A O 1
ATOM 1561 N N . ILE A 1 218 ? -40.902 24.834 42.367 1.00 82.69 218 ILE A N 1
ATOM 1562 C CA . ILE A 1 218 ? -40.024 25.648 41.523 1.00 82.69 218 ILE A CA 1
ATOM 1563 C C . ILE A 1 218 ? -38.769 25.981 42.333 1.00 82.69 218 ILE A C 1
ATOM 1565 O O . ILE A 1 218 ? -38.870 26.588 43.401 1.00 82.69 218 ILE A O 1
ATOM 1569 N N . LEU A 1 219 ? -37.602 25.584 41.829 1.00 77.56 219 LEU A N 1
ATOM 1570 C CA . LEU A 1 219 ? -36.299 25.901 42.418 1.00 77.56 219 LEU A CA 1
ATOM 1571 C C . LEU A 1 219 ? -35.775 27.257 41.936 1.00 77.56 219 LEU A C 1
ATOM 1573 O O . LEU A 1 219 ? -35.141 27.981 42.705 1.00 77.56 219 LEU A O 1
ATOM 1577 N N . GLY A 1 220 ? -36.065 27.620 40.685 1.00 80.44 220 GLY A N 1
ATOM 1578 C CA . GLY A 1 220 ? -35.583 28.849 40.067 1.00 80.44 220 GLY A CA 1
ATOM 1579 C C . GLY A 1 220 ? -36.488 29.326 38.937 1.00 80.44 220 GLY A C 1
ATOM 1580 O O . GLY A 1 220 ? -37.102 28.529 38.236 1.00 80.44 220 GLY A O 1
ATOM 1581 N N . ILE A 1 221 ? -36.580 30.648 38.778 1.00 88.44 221 ILE A N 1
ATOM 1582 C CA . ILE A 1 221 ? -37.204 31.286 37.615 1.00 88.44 221 ILE A CA 1
ATOM 1583 C C . ILE A 1 221 ? -36.179 32.250 37.040 1.00 88.44 221 ILE A C 1
ATOM 1585 O O . ILE A 1 221 ? -35.721 33.162 37.736 1.00 88.44 221 ILE A O 1
ATOM 1589 N N . GLN A 1 222 ? -35.844 32.065 35.772 1.00 85.81 222 GLN A N 1
ATOM 1590 C CA . GLN A 1 222 ? -34.893 32.903 35.057 1.00 85.81 222 GLN A CA 1
ATOM 1591 C C . GLN A 1 222 ? -35.426 33.278 33.675 1.00 85.81 222 GLN A C 1
ATOM 1593 O O . GLN A 1 222 ? -36.498 32.843 33.257 1.00 85.81 222 GLN A O 1
ATOM 1598 N N . ARG A 1 223 ? -34.709 34.172 32.993 1.00 88.69 223 ARG A N 1
ATOM 1599 C CA . ARG A 1 223 ? -34.919 34.413 31.566 1.00 88.69 223 ARG A CA 1
ATOM 1600 C C . ARG A 1 223 ? -33.761 33.807 30.806 1.00 88.69 223 ARG A C 1
ATOM 1602 O O . ARG A 1 223 ? -32.614 34.007 31.207 1.00 88.69 223 ARG A O 1
ATOM 1609 N N . ASP A 1 224 ? -34.064 33.097 29.735 1.00 78.12 224 ASP A N 1
ATOM 1610 C CA . ASP A 1 224 ? -33.041 32.540 28.868 1.00 78.12 224 ASP A CA 1
ATOM 1611 C C . ASP A 1 224 ? -32.387 33.631 27.995 1.00 78.12 224 ASP A C 1
ATOM 1613 O O . ASP A 1 224 ? -32.700 34.825 28.072 1.00 78.12 224 ASP A O 1
ATOM 1617 N N . ALA A 1 225 ? -31.449 33.219 27.143 1.00 78.06 225 ALA A N 1
ATOM 1618 C CA . ALA A 1 225 ? -30.755 34.125 26.233 1.00 78.06 225 ALA A CA 1
ATOM 1619 C C . ALA A 1 225 ? -31.669 34.735 25.148 1.00 78.06 225 ALA A C 1
ATOM 1621 O O . ALA A 1 225 ? -31.301 35.750 24.553 1.00 78.06 225 ALA A O 1
ATOM 1622 N N . ALA A 1 226 ? -32.839 34.141 24.890 1.00 83.44 226 ALA A N 1
ATOM 1623 C CA . ALA A 1 226 ? -33.866 34.676 23.998 1.00 83.44 226 ALA A CA 1
ATOM 1624 C C . ALA A 1 226 ? -34.824 35.646 24.721 1.00 83.44 226 ALA A C 1
ATOM 1626 O O . ALA A 1 226 ? -35.571 36.381 24.074 1.00 83.44 226 ALA A O 1
ATOM 1627 N N . GLY A 1 227 ? -34.743 35.717 26.053 1.00 83.81 227 GLY A N 1
ATOM 1628 C CA . GLY A 1 227 ? -35.594 36.537 26.903 1.00 83.81 227 GLY A CA 1
ATOM 1629 C C . GLY A 1 227 ? -36.885 35.838 27.327 1.00 83.81 227 GLY A C 1
ATOM 1630 O O . GLY A 1 227 ? -37.707 36.478 27.993 1.00 83.81 227 GLY A O 1
ATOM 1631 N N . ASP A 1 228 ? -37.056 34.562 26.992 1.00 85.19 228 ASP A N 1
ATOM 1632 C CA . ASP A 1 228 ? -38.200 33.749 27.386 1.00 85.19 228 ASP A CA 1
ATOM 1633 C C . ASP A 1 228 ? -38.055 33.293 28.841 1.00 85.19 228 ASP A C 1
ATOM 1635 O O . ASP A 1 228 ? -36.956 33.249 29.393 1.00 85.19 228 ASP A O 1
ATOM 1639 N N . LEU A 1 229 ? -39.183 33.045 29.511 1.00 83.00 229 LEU A N 1
ATOM 1640 C CA . LEU A 1 229 ? -39.170 32.565 30.893 1.00 83.00 229 LEU A CA 1
ATOM 1641 C C . LEU A 1 229 ? -38.779 31.089 30.917 1.00 83.00 229 LEU A C 1
ATOM 1643 O O . LEU A 1 229 ? -39.468 30.267 30.317 1.00 83.00 229 LEU A O 1
ATOM 1647 N N . ASP A 1 230 ? -37.726 30.784 31.668 1.00 83.88 230 ASP A N 1
ATOM 1648 C CA . ASP A 1 230 ? -37.243 29.433 31.930 1.00 83.88 230 ASP A CA 1
ATOM 1649 C C . ASP A 1 230 ? -37.434 29.099 33.418 1.00 83.88 230 ASP A C 1
ATOM 1651 O O . ASP A 1 230 ? -37.221 29.951 34.294 1.00 83.88 230 ASP A O 1
ATOM 1655 N N . ILE A 1 231 ? -37.914 27.888 33.702 1.00 83.44 231 ILE A N 1
ATOM 1656 C CA . ILE A 1 231 ? -38.351 27.463 35.038 1.00 83.44 231 ILE A CA 1
ATOM 1657 C C . ILE A 1 231 ? -37.655 26.154 35.399 1.00 83.44 231 ILE A C 1
ATOM 1659 O O . ILE A 1 231 ? -37.914 25.118 34.790 1.00 83.44 231 ILE 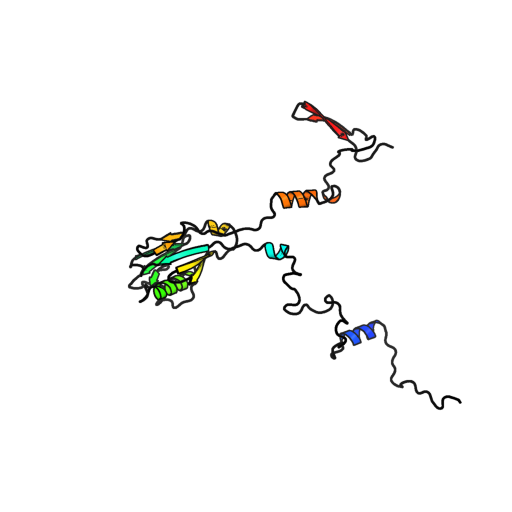A O 1
ATOM 1663 N N . ASP A 1 232 ? -36.851 26.200 36.459 1.00 80.56 232 ASP A N 1
ATOM 1664 C CA . ASP A 1 232 ? -36.197 25.028 37.031 1.00 80.56 232 ASP A CA 1
ATOM 1665 C C . ASP A 1 232 ? -37.104 24.399 38.096 1.00 80.56 232 ASP A C 1
ATOM 1667 O O . ASP A 1 232 ? -37.477 25.053 39.080 1.00 80.56 232 ASP A O 1
ATOM 1671 N N . TYR A 1 233 ? -37.445 23.123 37.925 1.00 80.00 233 TYR A N 1
ATOM 1672 C CA . TYR A 1 233 ? -38.260 22.356 38.871 1.00 80.00 233 TYR A CA 1
ATOM 1673 C C . TYR A 1 233 ? -37.403 21.450 39.766 1.00 80.00 233 TYR A C 1
ATOM 1675 O O . TYR A 1 233 ? -36.320 21.013 39.382 1.00 80.00 233 TYR A O 1
ATOM 1683 N N . ASP A 1 234 ? -37.913 21.166 40.963 1.00 72.44 234 ASP A N 1
ATOM 1684 C CA . ASP A 1 234 ? -37.379 20.176 41.902 1.00 72.44 234 ASP A CA 1
ATOM 1685 C C . ASP A 1 234 ? -37.501 18.752 41.331 1.00 72.44 234 ASP A C 1
ATOM 1687 O O . ASP A 1 234 ? -38.401 18.468 40.538 1.00 72.44 234 ASP A O 1
ATOM 1691 N N . ASP A 1 235 ? -36.597 17.853 41.728 1.00 70.81 235 ASP A N 1
ATOM 1692 C CA . ASP A 1 235 ? -36.539 16.473 41.225 1.00 70.81 235 ASP A CA 1
ATOM 1693 C C . ASP A 1 235 ? -37.517 15.522 41.942 1.00 70.81 235 ASP A C 1
ATOM 1695 O O . ASP A 1 235 ? -37.749 14.397 41.488 1.00 70.81 235 ASP A O 1
ATOM 1699 N N . GLN A 1 236 ? -38.139 15.992 43.028 1.00 66.00 236 GLN A N 1
ATOM 1700 C CA . GLN A 1 236 ? -39.219 15.317 43.743 1.00 66.00 236 GLN A CA 1
ATOM 1701 C C . GLN A 1 236 ? -40.559 16.030 43.532 1.00 66.00 236 GLN A C 1
ATOM 1703 O O . GLN A 1 236 ? -40.665 17.255 43.623 1.00 66.00 236 GLN A O 1
ATOM 1708 N N . ALA A 1 237 ? -41.620 15.244 43.332 1.00 68.31 237 ALA A N 1
ATOM 1709 C CA . ALA A 1 237 ? -42.982 15.765 43.347 1.00 68.31 237 ALA A CA 1
ATOM 1710 C C . ALA A 1 237 ? -43.332 16.319 44.740 1.00 68.31 237 ALA A C 1
ATOM 1712 O O . ALA A 1 237 ? -42.949 15.757 45.771 1.00 68.31 237 ALA A O 1
ATOM 1713 N N . ALA A 1 238 ? -44.085 17.414 44.775 1.00 71.62 238 ALA A N 1
ATOM 1714 C CA . ALA A 1 238 ? -44.619 17.966 46.006 1.00 71.62 238 ALA A CA 1
ATOM 1715 C C . ALA A 1 238 ? -45.683 17.011 46.577 1.00 71.62 238 ALA A C 1
ATOM 1717 O O . ALA A 1 238 ? -46.715 16.772 45.954 1.00 71.62 238 ALA A O 1
ATOM 1718 N N . THR A 1 239 ? -45.413 16.451 47.757 1.00 71.44 239 THR A N 1
ATOM 1719 C CA . THR A 1 239 ? -46.437 15.856 48.638 1.00 71.44 239 THR A CA 1
ATOM 1720 C C . THR A 1 239 ? -47.313 16.912 49.280 1.00 71.44 239 THR A C 1
ATOM 1722 O O . THR A 1 239 ? -46.736 17.945 49.704 1.00 71.44 239 THR A O 1
#

Secondary structure (DSSP, 8-state):
---S-----TT--PPPHHHHHHHHHT--S---STTSS-GGGSPPPTTSS-TTTS-HHHHTT-PBEEEEEEEESSPPPTT-EEEETTEEEEEESS--SSTTEEEPPSSHHHHHHHHHHHHHT-S-BTTTB-TT----SSEEEEE-SSSEEEEEEEEESGGGGG-BEEE--SSEEES-SB-B--B--PPPHHHHHHHHHHS-TTTTT-------SS-EEEEEEEE-TTS-EEEEEEEEE--

Radius of gyration: 35.45 Å; chains: 1; bounding box: 72×103×76 Å

Sequence (239 aa):
MGIKSFVIDPDAVAYTNDEIVDKINAATADITRASSVSAAARPIEALEVDSTELADSAVTGARVRASETLTLTNQPLDTETVTLDSKVYVFQDILTDVDGNVKIGATVALSIANLISAINLNGTAGTDYATAMTLHPTVQAVAGTGDSIDVEAKDAGTTGNSIASTETLTNGAFGGATFGGGTDSKLAGGAAKDDLDGVSYKDRKYVKTDPETGEFRILGIQRDAAGDLDIDYDDQAAT

Organism: NCBI:txid412755

pLDDT: mean 82.81, std 16.82, range [42.97, 98.81]